Protein AF-A0A962FHF7-F1 (afdb_monomer)

Foldseek 3Di:
DPDVVVVLQDQAPVVNVVSLVVVLVVLLVVLVVCLVVQLPPDDDPPPPPVLVLVLVLQQQLLPDDPVCSVVSQVVSCVVPVQKHKDWDQDDQPQKDFDDCAFSQVSSCVSHDPPKTKIAGPDQRPPPRAGIWIAHPNGTIIGMHGNDPVVVVSRVCRRVVDDPNPVSSVVSVVVSVVSSVVVVVVSVVVSCVQPVVLVVLQVVLLVPPDPDDDDRDQDDLDHHPVSNVVSVVVSVVSVVSNVVLVVVLVVLVVVLVVVVVVLVVQLVVLVPDPDPVVSVVSNVVSVVVNVVSVVVNCVSCVVVDDDPPDDDDPVPD

Sequence (316 aa):
MTRVLRWLRPDTLGAQIALVLFAAIALFQAVVATTYLFSDPDWTVAVVEPSEIIATAATAIDAVAPERRPRAIAEMQRVAPWLKFTIADDAPADSRIALKTGTAELIRKRLWPDAIVRAPIVRMPKPDSDFAIGLRSGGYLVIALTEERRSLALEEERRGTTAKRIAMSRNLESSAALFLVAAMLLTVWLTFAVIAPLYRLMRQAEKLPFDRGRSEPIKESGPREIRQLSRALNRMQRRIDSMIESRSRALAAISHDLRTIITRMRLRSEFIADDALKGKMMKDVETMDSMLHKNLVYLRGEEAGVGMGLIDLDSV

Structure (mmCIF, N/CA/C/O backbone):
data_AF-A0A962FHF7-F1
#
_entry.id   AF-A0A962FHF7-F1
#
loop_
_atom_site.group_PDB
_atom_site.id
_atom_site.type_symbol
_atom_site.label_atom_id
_atom_site.label_alt_id
_atom_site.label_comp_id
_atom_site.label_asym_id
_atom_site.label_entity_id
_atom_site.label_seq_id
_atom_site.pdbx_PDB_ins_code
_atom_site.Cartn_x
_atom_site.Cartn_y
_atom_site.Cartn_z
_atom_site.occupancy
_atom_site.B_iso_or_equiv
_atom_site.auth_seq_id
_atom_site.auth_comp_id
_atom_site.auth_asym_id
_atom_site.auth_atom_id
_atom_site.pdbx_PDB_model_num
ATOM 1 N N . MET A 1 1 ? -17.525 16.059 -7.205 1.00 44.38 1 MET A N 1
ATOM 2 C CA . MET A 1 1 ? -16.444 15.064 -7.443 1.00 44.38 1 MET A CA 1
ATOM 3 C C . MET A 1 1 ? -16.653 13.741 -6.667 1.00 44.38 1 MET A C 1
ATOM 5 O O . MET A 1 1 ? -15.696 13.196 -6.139 1.00 44.38 1 MET A O 1
ATOM 9 N N . THR A 1 2 ? -17.873 13.181 -6.561 1.00 51.59 2 THR A N 1
ATOM 10 C CA . THR A 1 2 ? -18.182 12.213 -5.468 1.00 51.59 2 THR A CA 1
ATOM 11 C C . THR A 1 2 ? -18.887 10.898 -5.847 1.00 51.59 2 THR A C 1
ATOM 13 O O . THR A 1 2 ? -19.084 10.068 -4.961 1.00 51.59 2 THR A O 1
ATOM 16 N N . ARG A 1 3 ? -19.228 10.632 -7.120 1.00 48.38 3 ARG A N 1
ATOM 17 C CA . ARG A 1 3 ? -19.834 9.337 -7.529 1.00 48.38 3 ARG A CA 1
ATOM 18 C C . ARG A 1 3 ? -18.841 8.331 -8.118 1.00 48.38 3 ARG A C 1
ATOM 20 O O . ARG A 1 3 ? -18.869 7.172 -7.723 1.00 48.38 3 ARG A O 1
ATOM 27 N N . VAL A 1 4 ? -17.916 8.770 -8.971 1.00 47.22 4 VAL A N 1
ATOM 28 C CA . VAL A 1 4 ? -16.953 7.873 -9.647 1.00 47.22 4 VAL A CA 1
ATOM 29 C C . VAL A 1 4 ? -15.963 7.241 -8.654 1.00 47.22 4 VAL A C 1
ATOM 31 O O . VAL A 1 4 ? -15.672 6.052 -8.733 1.00 47.22 4 VAL A O 1
ATOM 34 N N . LEU A 1 5 ? -15.542 7.989 -7.626 1.00 50.62 5 LEU A N 1
ATOM 35 C CA . LEU A 1 5 ? -14.598 7.503 -6.609 1.00 50.62 5 LEU A CA 1
ATOM 36 C C . LEU A 1 5 ? -15.176 6.417 -5.677 1.00 50.62 5 LEU A C 1
ATOM 38 O O . LEU A 1 5 ? -14.414 5.684 -5.050 1.00 50.62 5 LEU A O 1
ATOM 42 N N . ARG A 1 6 ? -16.510 6.308 -5.568 1.00 52.00 6 ARG A N 1
ATOM 43 C CA . ARG A 1 6 ? -17.174 5.236 -4.802 1.00 52.00 6 ARG A CA 1
ATOM 44 C C . ARG A 1 6 ? -17.260 3.927 -5.584 1.00 52.00 6 ARG A C 1
ATOM 46 O O . ARG A 1 6 ? -17.318 2.881 -4.956 1.00 52.00 6 ARG A O 1
ATOM 53 N N . TRP A 1 7 ? -17.235 3.976 -6.916 1.00 51.12 7 TRP A N 1
ATOM 54 C CA . TRP A 1 7 ? -17.281 2.775 -7.755 1.00 51.12 7 TRP A CA 1
ATOM 55 C C . TRP A 1 7 ? -15.924 2.053 -7.807 1.00 51.12 7 TRP A C 1
ATOM 57 O O . TRP A 1 7 ? -15.873 0.833 -7.879 1.00 51.12 7 TRP A O 1
ATOM 67 N N . LEU A 1 8 ? -14.824 2.800 -7.656 1.00 56.78 8 LEU A N 1
ATOM 68 C CA . LEU A 1 8 ? -13.455 2.266 -7.587 1.00 56.78 8 LEU A CA 1
ATOM 69 C C . LEU A 1 8 ? -13.026 1.756 -6.203 1.00 56.78 8 LEU A C 1
ATOM 71 O O . LEU A 1 8 ? -11.951 1.175 -6.079 1.00 56.78 8 LEU A O 1
ATOM 75 N N . ARG A 1 9 ? -13.813 1.990 -5.146 1.00 66.19 9 ARG A N 1
ATOM 76 C CA . ARG A 1 9 ? -13.478 1.544 -3.788 1.00 66.19 9 ARG A CA 1
ATOM 77 C C . ARG A 1 9 ? -14.327 0.331 -3.417 1.00 66.19 9 ARG A C 1
ATOM 79 O O . ARG A 1 9 ? -15.444 0.530 -2.945 1.00 66.19 9 ARG A O 1
ATOM 86 N N . PRO A 1 10 ? -13.823 -0.904 -3.611 1.00 76.56 10 PRO A N 1
ATOM 87 C CA . PRO A 1 10 ? -14.527 -2.101 -3.177 1.00 76.56 10 PRO A CA 1
ATOM 88 C C . PRO A 1 10 ? -14.953 -2.000 -1.711 1.00 76.56 10 PRO A C 1
ATOM 90 O O . PRO A 1 10 ? -14.236 -1.447 -0.879 1.00 76.56 10 PRO A O 1
ATOM 93 N N . ASP A 1 11 ? -16.124 -2.542 -1.388 1.00 82.25 11 ASP A N 1
ATOM 94 C CA . ASP A 1 11 ? -16.718 -2.373 -0.057 1.00 82.25 11 ASP A CA 1
ATOM 95 C C . ASP A 1 11 ? -16.027 -3.259 1.000 1.00 82.25 11 ASP A C 1
ATOM 97 O O . ASP A 1 11 ? -16.135 -2.990 2.190 1.00 82.25 11 ASP A O 1
ATOM 101 N N . THR A 1 12 ? -15.290 -4.295 0.584 1.00 83.75 12 THR A N 1
ATOM 102 C CA . THR A 1 12 ? -14.516 -5.199 1.457 1.00 83.75 12 THR A CA 1
ATOM 103 C C . THR A 1 12 ? -13.050 -4.790 1.550 1.00 83.75 12 THR A C 1
ATOM 105 O O . THR A 1 12 ? -12.429 -4.466 0.537 1.00 83.75 12 THR A O 1
ATOM 108 N N . LEU A 1 13 ? -12.471 -4.912 2.738 1.00 81.62 13 LEU A N 1
ATOM 109 C CA . LEU A 1 13 ? -11.075 -4.608 3.045 1.00 81.62 13 LEU A CA 1
ATOM 110 C C . LEU A 1 13 ? -10.118 -5.484 2.219 1.00 81.62 13 LEU A C 1
ATOM 112 O O . LEU A 1 13 ? -9.161 -4.972 1.642 1.00 81.62 13 LEU A O 1
ATOM 116 N N . GLY A 1 14 ? -10.441 -6.773 2.051 1.00 76.69 14 GLY A N 1
ATOM 117 C CA . GLY A 1 14 ? -9.668 -7.690 1.205 1.00 76.69 14 GLY A CA 1
ATOM 118 C C . GLY A 1 14 ? -9.605 -7.244 -0.258 1.00 76.69 14 GLY A C 1
ATOM 119 O O . GLY A 1 14 ? -8.524 -7.173 -0.834 1.00 76.69 14 GLY A O 1
ATOM 120 N N . ALA A 1 15 ? -10.737 -6.852 -0.851 1.00 81.19 15 ALA A N 1
ATOM 121 C CA . ALA A 1 15 ? -10.742 -6.353 -2.227 1.00 81.19 15 ALA A CA 1
ATOM 122 C C . ALA A 1 15 ? -10.089 -4.966 -2.367 1.00 81.19 15 ALA A C 1
ATOM 124 O O . ALA A 1 15 ? -9.534 -4.674 -3.420 1.00 81.19 15 ALA A O 1
ATOM 125 N N . GLN A 1 16 ? -10.091 -4.122 -1.325 1.00 80.38 16 GLN A N 1
ATOM 126 C CA . GLN A 1 16 ? -9.316 -2.873 -1.339 1.00 80.38 16 GLN A CA 1
ATOM 127 C C . GLN A 1 16 ? -7.811 -3.150 -1.356 1.00 80.38 16 GLN A C 1
ATOM 129 O O . GLN A 1 16 ? -7.100 -2.540 -2.149 1.00 80.38 16 GLN A O 1
ATOM 134 N N . ILE A 1 17 ? -7.335 -4.096 -0.541 1.00 80.44 17 ILE A N 1
ATOM 135 C CA . ILE A 1 17 ? -5.930 -4.531 -0.547 1.00 80.44 17 ILE A CA 1
ATOM 136 C C . ILE A 1 17 ? -5.569 -5.162 -1.897 1.00 80.44 17 ILE A C 1
ATOM 138 O O . ILE A 1 17 ? -4.545 -4.813 -2.478 1.00 80.44 17 ILE A O 1
ATOM 142 N N . ALA A 1 18 ? -6.419 -6.045 -2.427 1.00 81.44 18 ALA A N 1
ATOM 143 C CA . ALA A 1 18 ? -6.192 -6.679 -3.724 1.00 81.44 18 ALA A CA 1
ATOM 144 C C . ALA A 1 18 ? -6.134 -5.651 -4.863 1.00 81.44 18 ALA A C 1
ATOM 146 O O . ALA A 1 18 ? -5.266 -5.746 -5.725 1.00 81.44 18 ALA A O 1
ATOM 147 N N . LEU A 1 19 ? -7.002 -4.633 -4.842 1.00 82.50 19 LEU A N 1
ATOM 148 C CA . LEU A 1 19 ? -6.993 -3.550 -5.824 1.00 82.50 19 LEU A CA 1
ATOM 149 C C . LEU A 1 19 ? -5.723 -2.694 -5.725 1.00 82.50 19 LEU A C 1
ATOM 151 O O . LEU A 1 19 ? -5.168 -2.328 -6.755 1.00 82.50 19 LEU A O 1
ATOM 155 N N . VAL A 1 20 ? -5.229 -2.417 -4.514 1.00 80.81 20 VAL A N 1
ATOM 156 C CA . VAL A 1 20 ? -3.939 -1.730 -4.299 1.00 80.81 20 VAL A CA 1
ATOM 157 C C . VAL A 1 20 ? -2.784 -2.549 -4.840 1.00 80.81 20 VAL A C 1
ATOM 159 O O . VAL A 1 20 ? -1.963 -2.010 -5.572 1.00 80.81 20 VAL A O 1
ATOM 162 N N . LEU A 1 21 ? -2.726 -3.839 -4.507 1.00 81.50 21 LEU A N 1
ATOM 163 C CA . LEU A 1 21 ? -1.684 -4.739 -4.994 1.00 81.50 21 LEU A CA 1
ATOM 164 C C . LEU A 1 21 ? -1.711 -4.829 -6.517 1.00 81.50 21 LEU A C 1
ATOM 166 O O . LEU A 1 21 ? -0.676 -4.678 -7.158 1.00 81.50 21 LEU A O 1
ATOM 170 N N . PHE A 1 22 ? -2.894 -5.007 -7.103 1.00 86.38 22 PHE A N 1
ATOM 171 C CA . PHE A 1 22 ? -3.049 -5.059 -8.549 1.00 86.38 22 PHE A CA 1
ATOM 172 C C . PHE A 1 22 ? -2.644 -3.740 -9.208 1.00 86.38 22 PHE A C 1
ATOM 174 O O . PHE A 1 22 ? -1.887 -3.755 -10.171 1.00 86.38 22 PHE A O 1
ATOM 181 N N . ALA A 1 23 ? -3.083 -2.598 -8.672 1.00 83.62 23 ALA A N 1
ATOM 182 C CA . ALA A 1 23 ? -2.691 -1.287 -9.177 1.00 83.62 23 ALA A CA 1
ATOM 183 C C . ALA A 1 23 ? -1.177 -1.066 -9.060 1.00 83.62 23 ALA A C 1
ATOM 185 O O . ALA A 1 23 ? -0.577 -0.565 -10.002 1.00 83.62 23 ALA A O 1
ATOM 186 N N . ALA A 1 24 ? -0.552 -1.484 -7.954 1.00 80.88 24 ALA A N 1
ATOM 187 C CA . ALA A 1 24 ? 0.894 -1.410 -7.752 1.00 80.88 24 ALA A CA 1
ATOM 188 C C . ALA A 1 24 ? 1.656 -2.256 -8.777 1.00 80.88 24 ALA A C 1
ATOM 190 O O . ALA A 1 24 ? 2.614 -1.777 -9.380 1.00 80.88 24 ALA A O 1
ATOM 191 N N . ILE A 1 25 ? 1.208 -3.493 -9.006 1.00 83.81 25 ILE A N 1
ATOM 192 C CA . ILE A 1 25 ? 1.811 -4.402 -9.983 1.00 83.81 25 ILE A CA 1
ATOM 193 C C . ILE A 1 25 ? 1.608 -3.864 -11.399 1.00 83.81 25 ILE A C 1
ATOM 195 O O . ILE A 1 25 ? 2.570 -3.785 -12.149 1.00 83.81 25 ILE A O 1
ATOM 199 N N . ALA A 1 26 ? 0.393 -3.459 -11.769 1.00 84.50 26 ALA A N 1
ATOM 200 C CA . ALA A 1 26 ? 0.090 -2.931 -13.098 1.00 84.50 26 ALA A CA 1
ATOM 201 C C . ALA A 1 26 ? 0.892 -1.661 -13.399 1.00 84.50 26 ALA A C 1
ATOM 203 O O . ALA A 1 26 ? 1.413 -1.501 -14.495 1.00 84.50 26 ALA A O 1
ATOM 204 N N . LEU A 1 27 ? 1.038 -0.783 -12.412 1.00 83.31 27 LEU A N 1
ATOM 205 C CA . LEU A 1 27 ? 1.857 0.418 -12.484 1.00 83.31 27 LEU A CA 1
ATOM 206 C C . LEU A 1 27 ? 3.348 0.092 -12.599 1.00 83.31 27 LEU A C 1
ATOM 208 O O . LEU A 1 27 ? 4.026 0.683 -13.430 1.00 83.31 27 LEU A O 1
ATOM 212 N N . PHE A 1 28 ? 3.856 -0.865 -11.818 1.0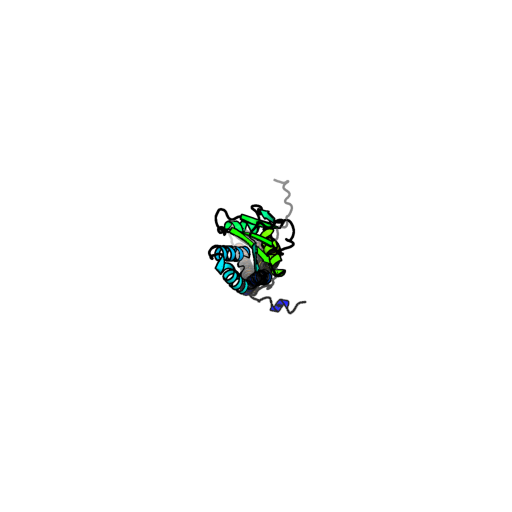0 81.00 28 PHE A N 1
ATOM 213 C CA . PHE A 1 28 ? 5.229 -1.350 -11.953 1.00 81.00 28 PHE A CA 1
ATOM 214 C C . PHE A 1 28 ? 5.471 -1.934 -13.347 1.00 81.00 28 PHE A C 1
ATOM 216 O O . PHE A 1 28 ? 6.429 -1.554 -14.008 1.00 81.00 28 PHE A O 1
ATOM 223 N N . GLN A 1 29 ? 4.568 -2.789 -13.831 1.00 82.00 29 GLN A N 1
ATOM 224 C CA . GLN A 1 29 ? 4.627 -3.358 -15.175 1.00 82.00 29 GLN A CA 1
ATOM 225 C C . GLN A 1 29 ? 4.520 -2.276 -16.249 1.00 82.00 29 GLN A C 1
ATOM 227 O O . GLN A 1 29 ? 5.240 -2.346 -17.232 1.00 82.00 29 GLN A O 1
ATOM 232 N N . ALA A 1 30 ? 3.696 -1.244 -16.061 1.00 82.75 30 ALA A N 1
ATOM 233 C CA . ALA A 1 30 ? 3.608 -0.115 -16.980 1.00 82.75 30 ALA A CA 1
ATOM 234 C C . ALA A 1 30 ? 4.904 0.701 -16.997 1.00 82.75 30 ALA A C 1
ATOM 236 O O . ALA A 1 30 ? 5.361 1.070 -18.072 1.00 82.75 30 ALA A O 1
ATOM 237 N N . VAL A 1 31 ? 5.529 0.945 -15.840 1.00 78.94 31 VAL A N 1
ATOM 238 C CA . VAL A 1 31 ? 6.838 1.610 -15.747 1.00 78.94 31 VAL A CA 1
ATOM 239 C C . VAL A 1 31 ? 7.912 0.769 -16.423 1.00 78.94 31 VAL A C 1
ATOM 241 O O . VAL A 1 31 ? 8.656 1.298 -17.240 1.00 78.94 31 VAL A O 1
ATOM 244 N N . VAL A 1 32 ? 7.974 -0.534 -16.143 1.00 76.06 32 VAL A N 1
ATOM 245 C CA . VAL A 1 32 ? 8.938 -1.456 -16.759 1.00 76.06 32 VAL A CA 1
ATOM 246 C C . VAL A 1 32 ? 8.710 -1.548 -18.264 1.00 76.06 32 VAL A C 1
ATOM 248 O O . VAL A 1 32 ? 9.656 -1.387 -19.022 1.00 76.06 32 VAL A O 1
ATOM 251 N N . ALA A 1 33 ? 7.469 -1.733 -18.711 1.00 76.56 33 ALA A N 1
ATOM 252 C CA . ALA A 1 33 ? 7.117 -1.801 -20.124 1.00 76.56 33 ALA A CA 1
ATOM 253 C C . ALA A 1 33 ? 7.383 -0.476 -20.836 1.00 76.56 33 ALA A C 1
ATOM 255 O O . ALA A 1 33 ? 7.885 -0.494 -21.945 1.00 76.56 33 ALA A O 1
ATOM 256 N N . THR A 1 34 ? 7.115 0.670 -20.206 1.00 71.81 34 THR A N 1
ATOM 257 C CA . THR A 1 34 ? 7.471 1.991 -20.749 1.00 71.81 34 THR A CA 1
ATOM 258 C C . THR A 1 34 ? 8.988 2.130 -20.818 1.00 71.81 34 THR A C 1
ATOM 260 O O . THR A 1 34 ? 9.526 2.501 -21.851 1.00 71.81 34 THR A O 1
ATOM 263 N N . THR A 1 35 ? 9.708 1.757 -19.761 1.00 71.25 35 THR A N 1
ATOM 264 C CA . THR A 1 35 ? 11.176 1.756 -19.775 1.00 71.25 35 THR A CA 1
ATOM 265 C C . THR A 1 35 ? 11.682 0.892 -20.918 1.00 71.25 35 THR A C 1
ATOM 267 O O . THR A 1 35 ? 12.553 1.329 -21.646 1.00 71.25 35 THR A O 1
ATOM 270 N N . TYR A 1 36 ? 11.115 -0.292 -21.125 1.00 69.56 36 TYR A N 1
ATOM 271 C CA . TYR A 1 36 ? 11.520 -1.210 -22.181 1.00 69.56 36 TYR A CA 1
ATOM 272 C C . TYR A 1 36 ? 11.162 -0.678 -23.578 1.00 69.56 36 TYR A C 1
ATOM 274 O O . TYR A 1 36 ? 12.039 -0.531 -24.416 1.00 69.56 36 TYR A O 1
ATOM 282 N N . LEU A 1 37 ? 9.908 -0.276 -23.802 1.00 65.69 37 LEU A N 1
ATOM 283 C CA . LEU A 1 37 ? 9.407 0.258 -25.076 1.00 65.69 37 LEU A CA 1
ATOM 284 C C . LEU A 1 37 ? 10.109 1.550 -25.511 1.00 65.69 37 LEU A C 1
ATOM 286 O O . LEU A 1 37 ? 10.265 1.778 -26.703 1.00 65.69 37 LEU A O 1
ATOM 290 N N . PHE A 1 38 ? 10.501 2.403 -24.562 1.00 65.19 38 PHE A N 1
ATOM 291 C CA . PHE A 1 38 ? 11.158 3.683 -24.843 1.00 65.19 38 PHE A CA 1
ATOM 292 C C . PHE A 1 38 ? 12.682 3.646 -24.630 1.00 65.19 38 PHE A C 1
ATOM 294 O O . PHE A 1 38 ? 13.360 4.619 -24.959 1.00 65.19 38 PHE A O 1
ATOM 301 N N . SER A 1 39 ? 13.235 2.551 -24.090 1.00 61.00 39 SER A N 1
ATOM 302 C CA . SER A 1 39 ? 14.690 2.319 -23.987 1.00 61.00 39 SER A CA 1
ATOM 303 C C . SER A 1 39 ? 15.194 1.221 -24.917 1.00 61.00 39 SER A C 1
ATOM 305 O O . SER A 1 39 ? 16.368 0.875 -24.818 1.00 61.00 39 SER A O 1
ATOM 307 N N . ASP A 1 40 ? 14.357 0.714 -25.822 1.00 52.91 40 ASP A N 1
ATOM 308 C CA . ASP A 1 40 ? 14.796 0.065 -27.056 1.00 52.91 40 ASP A CA 1
ATOM 309 C C . ASP A 1 40 ? 14.836 1.124 -28.169 1.00 52.91 40 ASP A C 1
ATOM 311 O O . ASP A 1 40 ? 13.788 1.471 -28.717 1.00 52.91 40 ASP A O 1
ATOM 315 N N . PRO A 1 41 ? 16.012 1.677 -28.530 1.00 49.50 41 PRO A N 1
ATOM 316 C CA . PRO A 1 41 ? 16.106 2.562 -29.678 1.00 49.50 41 PRO A CA 1
ATOM 317 C C . PRO A 1 41 ? 15.985 1.818 -31.004 1.00 49.50 41 PRO A C 1
ATOM 319 O O . PRO A 1 41 ? 15.701 2.472 -31.994 1.00 49.50 41 PRO A O 1
ATOM 322 N N . ASP A 1 42 ? 16.175 0.495 -31.067 1.00 46.06 42 ASP A N 1
ATOM 323 C CA . ASP A 1 42 ? 16.231 -0.195 -32.354 1.00 46.06 42 ASP A CA 1
ATOM 324 C C . ASP A 1 42 ? 15.799 -1.663 -32.258 1.00 46.06 42 ASP A C 1
ATOM 326 O O . ASP A 1 42 ? 16.496 -2.524 -31.718 1.00 46.06 42 ASP A O 1
ATOM 330 N N . TRP A 1 43 ? 14.687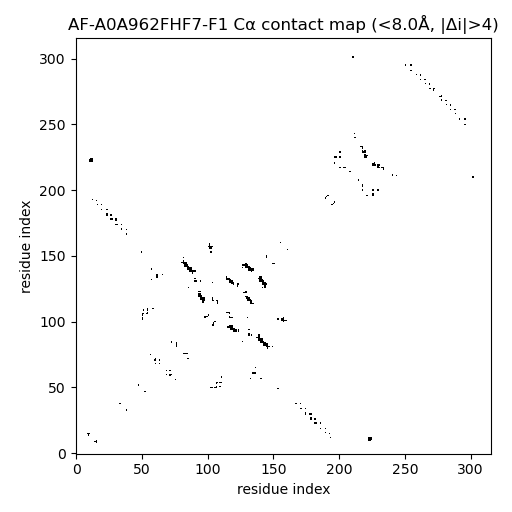 -1.978 -32.921 1.00 41.75 43 TRP A N 1
ATOM 331 C CA . TRP A 1 43 ? 14.558 -3.263 -33.594 1.00 41.75 43 TRP A CA 1
ATOM 332 C C . TRP A 1 43 ? 15.816 -3.503 -34.442 1.00 41.75 43 TRP A C 1
ATOM 334 O O . TRP A 1 43 ? 16.037 -2.827 -35.443 1.00 41.75 43 TRP A O 1
ATOM 344 N N . THR A 1 44 ? 16.623 -4.489 -34.053 1.00 43.75 44 THR A N 1
ATOM 345 C CA . THR A 1 44 ? 17.380 -5.345 -34.979 1.00 43.75 44 THR A CA 1
ATOM 346 C C . THR A 1 44 ? 18.121 -4.639 -36.123 1.00 43.75 44 THR A C 1
ATOM 348 O O . THR A 1 44 ? 18.034 -5.073 -37.272 1.00 43.75 44 THR A O 1
ATOM 351 N N . VAL A 1 45 ? 18.929 -3.615 -35.857 1.00 47.03 45 VAL A N 1
ATOM 352 C CA . VAL A 1 45 ? 20.156 -3.509 -36.651 1.00 47.03 45 VAL A CA 1
ATOM 353 C C . VAL A 1 45 ? 21.126 -4.408 -35.923 1.00 47.03 45 VAL A C 1
ATOM 355 O O . VAL A 1 45 ? 21.569 -4.076 -34.828 1.00 47.03 45 VAL A O 1
ATOM 358 N N . ALA A 1 46 ? 21.385 -5.590 -36.481 1.00 43.19 46 ALA A N 1
ATOM 359 C CA . ALA A 1 46 ? 22.530 -6.381 -36.076 1.00 43.19 46 ALA A CA 1
ATOM 360 C C . ALA A 1 46 ? 23.715 -5.414 -35.976 1.00 43.19 46 ALA A C 1
ATOM 362 O O . ALA A 1 46 ? 24.181 -4.893 -36.994 1.00 43.19 46 ALA A O 1
ATOM 363 N N . VAL A 1 47 ? 24.143 -5.108 -34.750 1.00 47.34 47 VAL A N 1
ATOM 364 C CA . VAL A 1 47 ? 25.421 -4.454 -34.502 1.00 47.34 47 VAL A CA 1
ATOM 365 C C . VAL A 1 47 ? 26.446 -5.524 -34.832 1.00 47.34 47 VAL A C 1
ATOM 367 O O . VAL A 1 47 ? 27.024 -6.148 -33.954 1.00 47.34 47 VAL A O 1
ATOM 370 N N . VAL A 1 48 ? 26.607 -5.812 -36.121 1.00 54.16 48 VAL A N 1
ATOM 371 C CA . VAL A 1 48 ? 27.897 -6.269 -36.582 1.00 54.16 48 VAL A CA 1
ATOM 372 C C . VAL A 1 48 ? 28.750 -5.033 -36.394 1.00 54.16 48 VAL A C 1
ATOM 374 O O . VAL A 1 48 ? 28.515 -4.014 -37.055 1.00 54.16 48 VAL A O 1
ATOM 377 N N . GLU A 1 49 ? 29.616 -5.067 -35.384 1.00 64.06 49 GLU A N 1
ATOM 378 C CA . GLU A 1 49 ? 30.516 -3.956 -35.123 1.00 64.06 49 GLU A CA 1
ATOM 379 C C . GLU A 1 49 ? 31.218 -3.654 -36.452 1.00 64.06 49 GLU A C 1
ATOM 381 O O . GLU A 1 49 ? 31.776 -4.570 -37.064 1.00 64.06 49 GLU A O 1
ATOM 386 N N . PRO A 1 50 ? 31.149 -2.422 -36.984 1.00 70.50 50 PRO A N 1
ATOM 387 C CA . PRO A 1 50 ? 31.754 -2.129 -38.277 1.00 70.50 50 PRO A CA 1
ATOM 388 C C . PRO A 1 50 ? 33.235 -2.520 -38.311 1.00 70.50 50 PRO A C 1
ATOM 390 O O . PRO A 1 50 ? 33.725 -2.983 -39.338 1.00 70.50 50 PRO A O 1
ATOM 393 N N . SER A 1 51 ? 33.920 -2.441 -37.165 1.00 73.31 51 SER A N 1
ATOM 394 C CA . SER A 1 51 ? 35.274 -2.955 -36.968 1.00 73.31 51 SER A CA 1
ATOM 395 C C . SER A 1 51 ? 35.423 -4.471 -37.179 1.00 73.31 51 SER A C 1
ATOM 397 O O . SER A 1 51 ? 36.459 -4.904 -37.677 1.00 73.31 51 SER A O 1
ATOM 399 N N . GLU A 1 52 ? 34.414 -5.283 -36.858 1.00 79.69 52 GLU A N 1
ATOM 400 C CA . GLU A 1 52 ? 34.375 -6.728 -37.120 1.00 79.69 52 GLU A CA 1
ATOM 401 C C . GLU A 1 52 ? 34.223 -7.030 -38.616 1.00 79.69 52 GLU A C 1
ATOM 403 O O . GLU A 1 52 ? 34.982 -7.841 -39.150 1.00 79.69 52 GLU A O 1
ATOM 408 N N . ILE A 1 53 ? 33.324 -6.332 -39.324 1.00 79.38 53 ILE A N 1
ATOM 409 C CA . ILE A 1 53 ? 33.187 -6.479 -40.788 1.00 79.38 53 ILE A CA 1
ATOM 410 C C . ILE A 1 53 ? 34.470 -6.031 -41.481 1.00 79.38 53 ILE A C 1
ATOM 412 O O . ILE A 1 53 ? 34.975 -6.733 -42.353 1.00 79.38 53 ILE A O 1
ATOM 416 N N . ILE A 1 54 ? 35.023 -4.889 -41.070 1.00 83.06 54 ILE A N 1
ATOM 417 C CA . ILE A 1 54 ? 36.264 -4.344 -41.620 1.00 83.06 54 ILE A CA 1
ATOM 418 C C . ILE A 1 54 ? 37.432 -5.313 -41.392 1.00 83.06 54 ILE A C 1
ATOM 420 O O . ILE A 1 54 ? 38.173 -5.599 -42.334 1.00 83.06 54 ILE A O 1
ATOM 424 N N . ALA A 1 55 ? 37.586 -5.859 -40.182 1.00 85.25 55 ALA A N 1
ATOM 425 C CA . ALA A 1 55 ? 38.647 -6.819 -39.879 1.00 85.25 55 ALA A CA 1
ATOM 426 C C . ALA A 1 55 ? 38.474 -8.139 -40.648 1.00 85.25 55 ALA A C 1
ATOM 428 O O . ALA A 1 55 ? 39.448 -8.678 -41.181 1.00 85.25 55 ALA A O 1
ATOM 429 N N . THR A 1 56 ? 37.238 -8.630 -40.766 1.00 86.75 56 THR A N 1
ATOM 430 C CA . THR A 1 56 ? 36.911 -9.846 -41.526 1.00 86.75 56 THR A CA 1
ATOM 431 C C . THR A 1 56 ? 37.198 -9.655 -43.012 1.00 86.75 56 THR A C 1
ATOM 433 O O . THR A 1 56 ? 37.868 -10.485 -43.625 1.00 86.75 56 THR A O 1
ATOM 436 N N . ALA A 1 57 ? 36.767 -8.529 -43.585 1.00 85.62 57 ALA A N 1
ATOM 437 C CA . ALA A 1 57 ? 37.024 -8.172 -44.973 1.00 85.62 57 ALA A CA 1
ATOM 438 C C . ALA A 1 57 ? 38.524 -8.043 -45.257 1.00 85.62 57 ALA A C 1
ATOM 440 O O . ALA A 1 57 ? 39.022 -8.607 -46.231 1.00 85.62 57 ALA A O 1
ATOM 441 N N . ALA A 1 58 ? 39.259 -7.352 -44.382 1.00 86.69 58 ALA A N 1
ATOM 442 C CA . ALA A 1 58 ? 40.700 -7.182 -44.517 1.00 86.69 58 ALA A CA 1
ATOM 443 C C . ALA A 1 58 ? 41.449 -8.518 -44.442 1.00 86.69 58 ALA A C 1
ATOM 445 O O . ALA A 1 58 ? 42.327 -8.773 -45.263 1.00 86.69 58 ALA A O 1
ATOM 446 N N . THR A 1 59 ? 41.058 -9.401 -43.521 1.00 87.44 59 THR A N 1
ATOM 447 C CA . THR A 1 59 ? 41.646 -10.742 -43.384 1.00 87.44 59 THR A CA 1
ATOM 448 C C . THR A 1 59 ? 41.344 -11.616 -44.602 1.00 87.44 59 THR A C 1
ATOM 450 O O . THR A 1 59 ? 42.235 -12.294 -45.113 1.00 87.44 59 THR A O 1
ATOM 453 N N . ALA A 1 60 ? 40.108 -11.575 -45.108 1.00 87.12 60 ALA A N 1
ATOM 454 C CA . ALA A 1 60 ? 39.710 -12.315 -46.301 1.00 87.12 60 ALA A CA 1
ATOM 455 C C . ALA A 1 60 ? 40.463 -11.839 -47.553 1.00 87.12 60 ALA A C 1
ATOM 457 O O . ALA A 1 60 ? 40.913 -12.663 -48.343 1.00 87.12 60 ALA A O 1
ATOM 458 N N . ILE A 1 61 ? 40.642 -10.524 -47.726 1.00 86.06 61 ILE A N 1
ATOM 459 C CA . ILE A 1 61 ? 41.382 -9.949 -48.860 1.00 86.06 61 ILE A CA 1
ATOM 460 C C . ILE A 1 61 ? 42.884 -10.256 -48.756 1.00 86.06 61 ILE A C 1
ATOM 462 O O . ILE A 1 61 ? 43.505 -10.575 -49.769 1.00 86.06 61 ILE A O 1
ATOM 466 N N . ASP A 1 62 ? 43.462 -10.206 -47.551 1.00 86.81 62 ASP A N 1
ATOM 467 C CA . ASP A 1 62 ? 44.874 -10.536 -47.315 1.00 86.81 62 ASP A CA 1
ATOM 468 C C . ASP A 1 62 ? 45.197 -12.011 -47.614 1.00 86.81 62 ASP A C 1
ATOM 470 O O . ASP A 1 62 ? 46.273 -12.316 -48.125 1.00 86.81 62 ASP A O 1
ATOM 474 N N . ALA A 1 63 ? 44.251 -12.923 -47.364 1.00 86.31 63 ALA A N 1
ATOM 475 C CA . ALA A 1 63 ? 44.406 -14.351 -47.650 1.00 86.31 63 ALA A CA 1
ATOM 476 C C . ALA A 1 63 ? 44.376 -14.696 -49.155 1.00 86.31 63 ALA A C 1
ATOM 478 O O . ALA A 1 63 ? 44.719 -15.817 -49.539 1.00 86.31 63 ALA A O 1
ATOM 479 N N . VAL A 1 64 ? 43.966 -13.762 -50.021 1.00 87.62 64 VAL A N 1
ATOM 480 C CA . VAL A 1 64 ? 43.838 -13.979 -51.469 1.00 87.62 64 VAL A CA 1
ATOM 481 C C . VAL A 1 64 ? 45.093 -13.503 -52.214 1.00 87.62 64 VAL A C 1
ATOM 483 O O . VAL A 1 64 ? 45.615 -12.406 -51.990 1.00 87.62 64 VAL A O 1
ATOM 486 N N . ALA A 1 65 ? 45.564 -14.325 -53.161 1.00 85.75 65 ALA A N 1
ATOM 487 C CA . ALA A 1 65 ? 46.696 -14.000 -54.033 1.00 85.75 65 ALA A CA 1
ATOM 488 C C . ALA A 1 65 ? 46.479 -12.664 -54.782 1.00 85.75 65 ALA A C 1
ATOM 490 O O . ALA A 1 65 ? 45.344 -12.403 -55.198 1.00 85.75 65 ALA A O 1
ATOM 491 N N . PRO A 1 66 ? 47.531 -11.843 -55.008 1.00 81.81 66 PRO A N 1
ATOM 492 C CA . PRO A 1 66 ? 47.416 -10.498 -55.592 1.00 81.81 66 PRO A CA 1
ATOM 493 C C . PRO A 1 66 ? 46.543 -10.428 -56.852 1.00 81.81 66 PRO A C 1
ATOM 495 O O . PRO A 1 66 ? 45.663 -9.577 -56.957 1.00 81.81 66 PRO A O 1
ATOM 498 N N . GLU A 1 67 ? 46.702 -11.399 -57.752 1.00 83.31 67 GLU A N 1
ATOM 499 C CA . GLU A 1 67 ? 45.988 -11.509 -59.031 1.00 83.31 67 GLU A CA 1
ATOM 500 C C . GLU A 1 67 ? 44.464 -11.673 -58.885 1.00 83.31 67 GLU A C 1
ATOM 502 O O . GLU A 1 67 ? 43.697 -11.320 -59.780 1.00 83.31 67 GLU A O 1
ATOM 507 N N . ARG A 1 68 ? 43.997 -12.217 -57.752 1.00 86.50 68 ARG A N 1
ATOM 508 C CA . ARG A 1 68 ? 42.576 -12.502 -57.487 1.00 86.50 68 ARG A CA 1
ATOM 509 C C . ARG A 1 68 ? 41.926 -11.496 -56.537 1.00 86.50 68 ARG A C 1
ATOM 511 O O . ARG A 1 68 ? 40.705 -11.531 -56.371 1.00 86.50 68 ARG A O 1
ATOM 518 N N . ARG A 1 69 ? 42.694 -10.570 -55.951 1.00 84.75 69 ARG A N 1
ATOM 519 C CA . ARG A 1 69 ? 42.169 -9.542 -55.035 1.00 84.75 69 ARG A CA 1
ATOM 520 C C . ARG A 1 69 ? 41.097 -8.644 -55.645 1.00 84.75 69 ARG A C 1
ATOM 522 O O . ARG A 1 69 ? 40.129 -8.387 -54.936 1.00 84.75 69 ARG A O 1
ATOM 529 N N . PRO A 1 70 ? 41.171 -8.219 -56.925 1.00 86.06 70 PRO A N 1
ATOM 530 C CA . PRO A 1 70 ? 40.103 -7.413 -57.515 1.00 86.06 70 PRO A CA 1
ATOM 531 C C . PRO A 1 70 ? 38.744 -8.126 -57.494 1.00 86.06 70 PRO A C 1
ATOM 533 O O . PRO A 1 70 ? 37.718 -7.491 -57.264 1.00 86.06 70 PRO A O 1
ATOM 536 N N . ARG A 1 71 ? 38.731 -9.459 -57.659 1.00 85.94 71 ARG A N 1
ATOM 537 C CA . ARG A 1 71 ? 37.505 -10.266 -57.544 1.00 85.94 71 ARG A CA 1
ATOM 538 C C . ARG A 1 71 ? 37.028 -10.366 -56.096 1.00 85.94 71 ARG A C 1
ATOM 540 O O . ARG A 1 71 ? 35.845 -10.187 -55.848 1.00 85.94 71 ARG A O 1
ATOM 547 N N . ALA A 1 72 ? 37.936 -10.601 -55.148 1.00 84.62 72 ALA A N 1
ATOM 548 C CA . ALA A 1 72 ? 37.595 -10.651 -53.723 1.00 84.62 72 ALA A CA 1
ATOM 549 C C . ALA A 1 72 ? 37.032 -9.312 -53.212 1.00 84.62 72 ALA A C 1
ATOM 551 O O . ALA A 1 72 ? 36.054 -9.301 -52.471 1.00 84.62 72 ALA A O 1
ATOM 552 N N . ILE A 1 73 ? 37.600 -8.188 -53.659 1.00 87.12 73 ILE A N 1
ATOM 553 C CA . ILE A 1 73 ? 37.097 -6.841 -53.369 1.00 87.12 73 ILE A CA 1
ATOM 554 C C . ILE A 1 73 ? 35.704 -6.639 -53.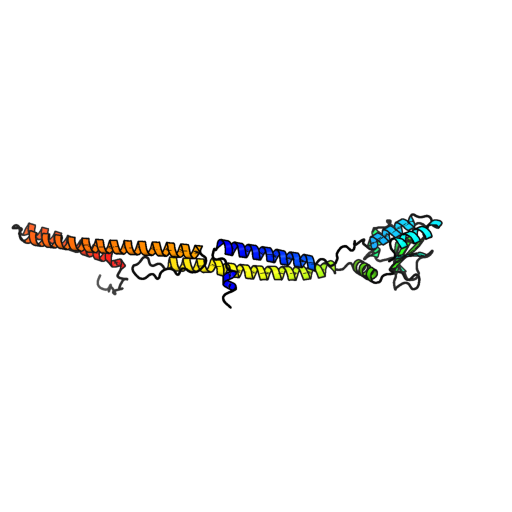962 1.00 87.12 73 ILE A C 1
ATOM 556 O O . ILE A 1 73 ? 34.823 -6.151 -53.260 1.00 87.12 73 ILE A O 1
ATOM 560 N N . ALA A 1 74 ? 35.482 -7.046 -55.215 1.00 86.06 74 ALA A N 1
ATOM 561 C CA .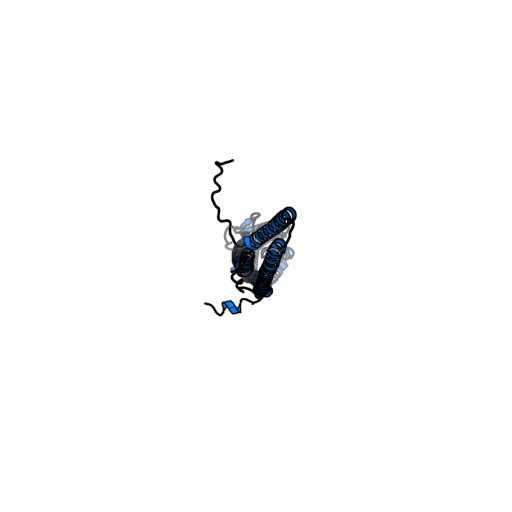 ALA A 1 74 ? 34.173 -6.928 -55.851 1.00 86.06 74 ALA A CA 1
ATOM 562 C C . ALA A 1 74 ? 33.090 -7.739 -55.114 1.00 86.06 74 ALA A C 1
ATOM 564 O O . ALA A 1 74 ? 31.984 -7.238 -54.917 1.00 86.06 74 ALA A O 1
ATOM 565 N N . GLU A 1 75 ? 33.403 -8.956 -54.655 1.00 85.62 75 GLU A N 1
ATOM 566 C CA . GLU A 1 75 ? 32.472 -9.752 -53.842 1.00 85.62 75 GLU A CA 1
ATOM 567 C C . GLU A 1 75 ? 32.256 -9.137 -52.454 1.00 85.62 75 GLU A C 1
ATOM 569 O O . GLU A 1 75 ? 31.123 -9.040 -51.985 1.00 85.62 75 GLU A O 1
ATOM 574 N N . MET A 1 76 ? 33.313 -8.637 -51.811 1.00 82.81 76 MET A N 1
ATOM 575 C CA . MET A 1 76 ? 33.191 -7.985 -50.506 1.00 82.81 76 MET A CA 1
ATOM 576 C C . MET A 1 76 ? 32.359 -6.701 -50.583 1.00 82.81 76 MET A C 1
ATOM 578 O O . MET A 1 76 ? 31.559 -6.423 -49.694 1.00 82.81 76 MET A O 1
ATOM 582 N N . GLN A 1 77 ? 32.482 -5.950 -51.676 1.00 84.19 77 GLN A N 1
ATOM 583 C CA . GLN A 1 77 ? 31.687 -4.754 -51.928 1.00 84.19 77 GLN A CA 1
ATOM 584 C C . GLN A 1 77 ? 30.214 -5.076 -52.229 1.00 84.19 77 GLN A C 1
ATOM 586 O O . GLN A 1 77 ? 29.347 -4.246 -51.972 1.00 84.19 77 GLN A O 1
ATOM 591 N N . ARG A 1 78 ? 29.893 -6.287 -52.711 1.00 83.25 78 ARG A N 1
ATOM 592 C CA . ARG A 1 78 ? 28.499 -6.760 -52.796 1.00 83.25 78 ARG A CA 1
ATOM 593 C C . ARG A 1 78 ? 27.914 -7.081 -51.423 1.00 83.25 78 ARG A C 1
ATOM 595 O O . ARG A 1 78 ? 26.743 -6.800 -51.191 1.00 83.25 78 ARG A O 1
ATOM 602 N N . VAL A 1 79 ? 28.716 -7.660 -50.527 1.00 80.94 79 VAL A N 1
ATOM 603 C CA . VAL A 1 79 ? 28.295 -8.018 -49.160 1.00 80.94 79 VAL A CA 1
ATOM 604 C C . VAL A 1 79 ? 28.187 -6.779 -48.262 1.00 80.94 79 VAL A C 1
ATOM 606 O O . VAL A 1 79 ? 27.273 -6.676 -47.448 1.00 80.94 79 VAL A O 1
ATOM 609 N N . ALA A 1 80 ? 29.091 -5.816 -48.431 1.00 80.12 80 ALA A N 1
ATOM 610 C CA . ALA A 1 80 ? 29.133 -4.567 -47.681 1.00 80.12 80 ALA A CA 1
ATOM 611 C C . ALA A 1 80 ? 29.183 -3.360 -48.642 1.00 80.12 80 ALA A C 1
ATOM 613 O O . ALA A 1 80 ? 30.237 -2.745 -48.795 1.00 80.12 80 ALA A O 1
ATOM 614 N N . PRO A 1 81 ? 28.055 -2.978 -49.274 1.00 80.50 81 PRO A N 1
ATOM 615 C CA . PRO A 1 81 ? 28.012 -1.882 -50.257 1.00 80.50 81 PRO A CA 1
ATOM 616 C C . PRO A 1 81 ? 28.293 -0.497 -49.653 1.00 80.50 81 PRO A C 1
ATOM 618 O O . PRO A 1 81 ? 28.616 0.449 -50.370 1.00 80.50 81 PRO A O 1
ATOM 621 N N . TRP A 1 82 ? 28.194 -0.392 -48.329 1.00 76.62 82 TRP A N 1
ATOM 622 C CA . TRP A 1 82 ? 28.530 0.789 -47.535 1.00 76.62 82 TRP A CA 1
ATOM 623 C C . TRP A 1 82 ? 30.046 0.936 -47.286 1.00 76.62 82 TRP A C 1
ATOM 625 O O . TRP A 1 82 ? 30.481 1.945 -46.726 1.00 76.62 82 TRP A O 1
ATOM 635 N N . LEU A 1 83 ? 30.850 -0.058 -47.693 1.00 81.62 83 LEU A N 1
ATOM 636 C CA . LEU A 1 83 ? 32.310 -0.024 -47.678 1.00 81.62 83 LEU A CA 1
ATOM 637 C C . LEU A 1 83 ? 32.857 0.010 -49.101 1.00 81.62 83 LEU A C 1
ATOM 639 O O . LEU A 1 83 ? 32.494 -0.789 -49.966 1.00 81.62 83 LEU A O 1
ATOM 643 N N . LYS A 1 84 ? 33.820 0.896 -49.324 1.00 84.62 84 LYS A N 1
ATOM 644 C CA . LYS A 1 84 ? 34.636 0.916 -50.530 1.00 84.62 84 LYS A CA 1
ATOM 645 C C . LYS A 1 84 ? 36.060 0.518 -50.171 1.00 84.62 84 LYS A C 1
ATOM 647 O O . LYS A 1 84 ? 36.728 1.196 -49.395 1.00 84.62 84 LYS A O 1
ATOM 652 N N . PHE A 1 85 ? 36.514 -0.577 -50.767 1.00 85.00 85 PHE A N 1
ATOM 653 C CA . PHE A 1 85 ? 37.860 -1.111 -50.596 1.00 85.00 85 PHE A CA 1
ATOM 654 C C . PHE A 1 85 ? 38.715 -0.747 -51.811 1.00 85.00 85 PHE A C 1
ATOM 656 O O . PHE A 1 85 ? 38.302 -0.955 -52.949 1.00 85.00 85 PHE A O 1
ATOM 663 N N . THR A 1 86 ? 39.903 -0.196 -51.582 1.00 83.62 86 THR A N 1
ATOM 664 C CA . THR A 1 86 ? 40.882 0.137 -52.629 1.00 83.62 86 THR A CA 1
ATOM 665 C C . THR A 1 86 ? 42.256 -0.372 -52.204 1.00 83.62 86 THR A C 1
ATOM 667 O O . THR A 1 86 ? 42.596 -0.282 -51.030 1.00 83.62 86 THR A O 1
ATOM 670 N N . ILE A 1 87 ? 43.049 -0.913 -53.129 1.00 83.94 87 ILE A N 1
ATOM 671 C CA . ILE A 1 87 ? 44.438 -1.306 -52.849 1.00 83.94 87 ILE A CA 1
ATOM 672 C C . ILE A 1 87 ? 45.353 -0.160 -53.271 1.00 83.94 87 ILE A C 1
ATOM 674 O O . ILE A 1 87 ? 45.202 0.374 -54.368 1.00 83.94 87 ILE A O 1
ATOM 678 N N . ALA A 1 88 ? 46.279 0.207 -52.395 1.00 82.88 88 ALA A N 1
ATOM 679 C CA . ALA A 1 88 ? 47.380 1.115 -52.680 1.00 82.88 88 ALA A CA 1
ATOM 680 C C . ALA A 1 88 ? 48.704 0.366 -52.497 1.00 82.88 88 ALA A C 1
ATOM 682 O O . ALA A 1 88 ? 48.834 -0.414 -51.556 1.00 82.88 88 ALA A O 1
ATOM 683 N N . ASP A 1 89 ? 49.679 0.593 -53.372 1.00 81.00 89 ASP A N 1
ATOM 684 C CA . ASP A 1 89 ? 50.984 -0.074 -53.273 1.00 81.00 89 ASP A CA 1
ATOM 685 C C . ASP A 1 89 ? 51.832 0.499 -52.124 1.00 81.00 89 ASP A C 1
ATOM 687 O O . ASP A 1 89 ? 52.540 -0.240 -51.441 1.00 81.00 89 ASP A O 1
ATOM 691 N N . ASP A 1 90 ? 51.658 1.791 -51.831 1.00 79.50 90 ASP A N 1
ATOM 692 C CA . ASP A 1 90 ? 52.361 2.518 -50.773 1.00 79.50 90 ASP A CA 1
ATOM 693 C C . ASP A 1 90 ? 51.428 3.004 -49.657 1.00 79.50 90 ASP A C 1
ATOM 695 O O . ASP A 1 90 ? 50.203 3.097 -49.804 1.00 79.50 90 ASP A O 1
ATOM 699 N N . ALA A 1 91 ? 52.026 3.345 -48.513 1.00 76.31 91 ALA A N 1
ATOM 700 C CA . ALA A 1 91 ? 51.302 3.937 -47.396 1.00 76.31 91 ALA A CA 1
ATOM 701 C C . ALA A 1 91 ? 50.702 5.294 -47.815 1.00 76.31 91 ALA A C 1
ATOM 703 O O . ALA A 1 91 ? 51.435 6.142 -48.328 1.00 76.31 91 ALA A O 1
ATOM 704 N N . PRO A 1 92 ? 49.410 5.566 -47.548 1.00 77.12 92 PRO A N 1
ATOM 705 C CA . PRO A 1 92 ? 48.812 6.852 -47.901 1.00 77.12 92 PRO A CA 1
ATOM 706 C C . PRO A 1 92 ? 49.534 8.018 -47.207 1.00 77.12 92 PRO A C 1
ATOM 708 O O . PRO A 1 92 ? 49.692 7.996 -45.981 1.00 77.12 92 PRO A O 1
ATOM 711 N N . ALA A 1 93 ? 49.941 9.039 -47.969 1.00 71.31 93 ALA A N 1
ATOM 712 C CA . ALA A 1 93 ? 50.755 10.160 -47.479 1.00 71.31 93 ALA A CA 1
ATOM 713 C C . ALA A 1 93 ? 50.092 10.941 -46.323 1.00 71.31 93 ALA A C 1
ATOM 715 O O . ALA A 1 93 ? 50.767 11.320 -45.367 1.00 71.31 93 ALA A O 1
ATOM 716 N N . ASP A 1 94 ? 48.760 11.077 -46.344 1.00 74.44 94 ASP A N 1
ATOM 717 C CA . ASP A 1 94 ? 47.974 11.844 -45.359 1.00 74.44 94 ASP A CA 1
ATOM 718 C C . ASP A 1 94 ? 47.445 10.996 -44.183 1.00 74.44 94 ASP A C 1
ATOM 720 O O . ASP A 1 94 ? 46.451 11.325 -43.523 1.00 74.44 94 ASP A O 1
ATOM 724 N N . SER A 1 95 ? 48.115 9.878 -43.897 1.00 75.88 95 SER A N 1
ATOM 725 C CA . SER A 1 95 ? 47.733 8.936 -42.840 1.00 75.88 95 SER A CA 1
ATOM 726 C C . SER A 1 95 ? 48.819 8.790 -41.775 1.00 75.88 95 SER A C 1
ATOM 728 O O . SER A 1 95 ? 50.013 8.831 -42.071 1.00 75.88 95 SER A O 1
ATOM 730 N N . ARG A 1 96 ? 48.425 8.556 -40.518 1.00 79.12 96 ARG A N 1
ATOM 731 C CA . ARG A 1 96 ? 49.337 8.187 -39.417 1.00 79.12 96 ARG A CA 1
ATOM 732 C C . ARG A 1 96 ? 48.972 6.817 -38.872 1.00 79.12 96 ARG A C 1
ATOM 734 O O . ARG A 1 96 ? 47.822 6.398 -38.969 1.00 79.12 96 ARG A O 1
ATOM 741 N N . ILE A 1 97 ? 49.945 6.125 -38.280 1.00 77.75 97 ILE A N 1
ATOM 742 C CA . ILE A 1 97 ? 49.671 4.906 -37.508 1.00 77.75 97 ILE A CA 1
ATOM 743 C C . ILE A 1 97 ? 48.661 5.273 -36.422 1.00 77.75 97 ILE A C 1
ATOM 745 O O . ILE A 1 97 ? 48.852 6.258 -35.704 1.00 77.75 97 ILE A O 1
ATOM 749 N N . ALA A 1 98 ? 47.562 4.527 -36.361 1.00 72.31 98 ALA A N 1
ATOM 750 C CA . ALA A 1 98 ? 46.493 4.821 -35.432 1.00 72.31 98 ALA A CA 1
ATOM 751 C C . ALA A 1 98 ? 46.988 4.708 -33.982 1.00 72.31 98 ALA A C 1
ATOM 753 O O . ALA A 1 98 ? 47.795 3.842 -33.640 1.00 72.31 98 ALA A O 1
ATOM 754 N N . LEU A 1 99 ? 46.495 5.602 -33.125 1.00 66.75 99 LEU A N 1
ATOM 755 C CA . LEU A 1 99 ? 46.719 5.525 -31.683 1.00 66.75 99 LEU A CA 1
ATOM 756 C C . LEU A 1 99 ? 46.090 4.231 -31.135 1.00 66.75 99 LEU A C 1
ATOM 758 O O . LEU A 1 99 ? 45.118 3.730 -31.699 1.00 66.75 99 LEU A O 1
ATOM 762 N N . LYS A 1 100 ? 46.606 3.708 -30.013 1.00 66.56 100 LYS A N 1
ATOM 763 C CA . LYS A 1 100 ? 46.095 2.492 -29.337 1.00 66.56 100 LYS A CA 1
ATOM 764 C C . LYS A 1 100 ? 44.738 2.709 -28.634 1.00 66.56 100 LYS A C 1
ATOM 766 O O . LYS A 1 100 ? 44.514 2.212 -27.532 1.00 66.56 100 LYS A O 1
ATOM 771 N N . THR A 1 101 ? 43.849 3.502 -29.225 1.00 60.72 101 THR A N 1
ATOM 772 C CA . THR A 1 101 ? 42.534 3.880 -28.696 1.00 60.72 101 THR A CA 1
ATOM 773 C C . THR A 1 101 ? 41.509 3.994 -29.838 1.00 60.72 101 THR A C 1
ATOM 775 O O . THR A 1 101 ? 41.860 4.317 -30.972 1.00 60.72 101 THR A O 1
ATOM 778 N N . GLY A 1 102 ? 40.228 3.727 -29.551 1.00 66.81 102 GLY A N 1
ATOM 779 C CA . GLY A 1 102 ? 39.119 3.836 -30.518 1.00 66.81 102 GLY A CA 1
ATOM 780 C C . GLY A 1 102 ? 39.014 2.684 -31.535 1.00 66.81 102 GLY A C 1
ATOM 781 O O . GLY A 1 102 ? 39.665 1.650 -31.398 1.00 66.81 102 GLY A O 1
ATOM 782 N N . THR A 1 103 ? 38.192 2.861 -32.578 1.00 71.00 103 THR A N 1
ATOM 783 C CA . THR A 1 103 ? 37.858 1.840 -33.596 1.00 71.00 103 THR A CA 1
ATOM 784 C C . THR A 1 103 ? 39.078 1.233 -34.282 1.00 71.00 103 THR A C 1
ATOM 786 O O . THR A 1 103 ? 39.123 0.031 -34.519 1.00 71.00 103 THR A O 1
ATOM 789 N N . ALA A 1 104 ? 40.103 2.034 -34.577 1.00 74.81 104 ALA A N 1
ATOM 790 C CA . ALA A 1 104 ? 41.312 1.537 -35.227 1.00 74.81 104 ALA A CA 1
ATOM 791 C C . ALA A 1 104 ? 42.061 0.509 -34.361 1.00 74.81 104 ALA A C 1
ATOM 793 O O . ALA A 1 104 ? 42.615 -0.449 -34.893 1.00 74.81 104 ALA A O 1
ATOM 794 N N . GLU A 1 105 ? 42.026 0.662 -33.034 1.00 76.50 105 GLU A N 1
ATOM 795 C CA . GLU A 1 105 ? 42.582 -0.316 -32.097 1.00 76.50 105 GLU A CA 1
ATOM 796 C C . GLU A 1 105 ? 41.710 -1.577 -32.008 1.00 76.50 105 GLU A C 1
ATOM 798 O O . GLU A 1 105 ? 42.249 -2.677 -31.917 1.00 76.50 105 GLU A O 1
ATOM 803 N N . LEU A 1 106 ? 40.379 -1.446 -32.077 1.00 76.62 106 LEU A N 1
ATOM 804 C CA . LEU A 1 106 ? 39.466 -2.597 -32.136 1.00 76.62 106 LEU A CA 1
ATOM 805 C C . LEU A 1 106 ? 39.678 -3.418 -33.415 1.00 76.62 106 LEU A C 1
ATOM 807 O O . LEU A 1 106 ? 39.783 -4.641 -33.344 1.00 76.62 106 LEU A O 1
ATOM 811 N N . ILE A 1 107 ? 39.832 -2.747 -34.562 1.00 81.19 107 ILE A N 1
ATOM 812 C CA . ILE A 1 107 ? 40.207 -3.376 -35.835 1.00 81.19 107 ILE A CA 1
ATOM 813 C C . ILE A 1 107 ? 41.577 -4.048 -35.690 1.00 81.19 107 ILE A C 1
ATOM 815 O O . ILE A 1 107 ? 41.701 -5.237 -35.964 1.00 81.19 107 ILE A O 1
ATOM 819 N N . ARG A 1 108 ? 42.596 -3.334 -35.190 1.00 84.12 108 ARG A N 1
ATOM 820 C CA . ARG A 1 108 ? 43.958 -3.871 -35.013 1.00 84.12 108 ARG A CA 1
ATOM 821 C C . ARG A 1 108 ? 43.982 -5.132 -34.146 1.00 84.12 108 ARG A C 1
ATOM 823 O O . ARG A 1 108 ? 44.657 -6.089 -34.502 1.00 84.12 108 ARG A O 1
ATOM 830 N N . LYS A 1 109 ? 43.236 -5.153 -33.035 1.00 84.56 109 LYS A N 1
ATOM 831 C CA . LYS A 1 109 ? 43.131 -6.311 -32.126 1.00 84.56 109 LYS A CA 1
ATOM 832 C C . LYS A 1 109 ? 42.482 -7.541 -32.763 1.00 84.56 109 LYS A C 1
ATOM 834 O O . LYS A 1 109 ? 42.727 -8.646 -32.293 1.00 84.56 109 LYS A O 1
ATOM 839 N N . ARG A 1 110 ? 41.636 -7.345 -33.777 1.00 85.56 110 ARG A N 1
ATOM 840 C CA . ARG A 1 110 ? 40.941 -8.418 -34.509 1.00 85.56 110 ARG A CA 1
ATOM 841 C C . ARG A 1 110 ? 41.729 -8.939 -35.710 1.00 85.56 110 ARG A C 1
ATOM 843 O O . ARG A 1 110 ? 41.372 -9.972 -36.265 1.00 85.56 110 ARG A O 1
ATOM 850 N N . LEU A 1 111 ? 42.770 -8.220 -36.115 1.00 85.56 111 LEU A N 1
ATOM 851 C CA . LEU A 1 111 ? 43.700 -8.629 -37.161 1.00 85.56 111 LEU A CA 1
ATOM 852 C C . LEU A 1 111 ? 44.855 -9.453 -36.557 1.00 85.56 111 LEU A C 1
ATOM 854 O O . LEU A 1 111 ? 44.802 -9.908 -35.417 1.00 85.56 111 LEU A O 1
ATOM 858 N N . TRP A 1 112 ? 45.910 -9.683 -37.336 1.00 85.81 112 TRP A N 1
ATOM 859 C CA . TRP A 1 112 ? 47.113 -10.391 -36.891 1.00 85.81 112 TRP A CA 1
ATOM 860 C C . TRP A 1 112 ? 47.980 -9.547 -35.925 1.00 85.81 112 TRP A C 1
ATOM 862 O O . TRP A 1 112 ? 47.846 -8.321 -35.901 1.00 85.81 112 TRP A O 1
ATOM 872 N N . PRO A 1 113 ? 48.896 -10.172 -35.148 1.00 82.69 113 PRO A N 1
ATOM 873 C CA . PRO A 1 113 ? 49.619 -9.513 -34.047 1.00 82.69 113 PRO A CA 1
ATOM 874 C C . PRO A 1 113 ? 50.355 -8.215 -34.418 1.00 82.69 113 PRO A C 1
ATOM 876 O O . PRO A 1 113 ? 50.336 -7.261 -33.637 1.00 82.69 113 PRO A O 1
ATOM 879 N N . ASP A 1 114 ? 50.916 -8.152 -35.629 1.00 83.62 114 ASP A N 1
ATOM 880 C CA . ASP A 1 114 ? 51.702 -7.016 -36.135 1.00 83.62 114 ASP A CA 1
ATOM 881 C C . ASP A 1 114 ? 50.950 -6.170 -37.179 1.00 83.62 114 ASP A C 1
ATOM 883 O O . ASP A 1 114 ? 51.557 -5.467 -37.989 1.00 83.62 114 ASP A O 1
ATOM 887 N N . ALA A 1 115 ? 49.615 -6.244 -37.209 1.00 84.75 115 ALA A N 1
ATOM 888 C CA . ALA A 1 115 ? 48.816 -5.477 -38.158 1.00 84.75 115 ALA A CA 1
ATOM 889 C C . ALA A 1 115 ? 48.993 -3.964 -37.954 1.00 84.75 115 ALA A C 1
ATOM 891 O O . ALA A 1 115 ? 48.786 -3.426 -36.861 1.00 84.75 115 ALA A O 1
ATOM 892 N N . ILE A 1 116 ? 49.333 -3.260 -39.036 1.00 84.50 116 ILE A N 1
ATOM 893 C CA . ILE A 1 116 ? 49.469 -1.803 -39.038 1.00 84.50 116 ILE A CA 1
ATOM 894 C C . ILE A 1 116 ? 48.159 -1.205 -39.543 1.00 84.50 116 ILE A C 1
ATOM 896 O O . ILE A 1 116 ? 47.865 -1.255 -40.737 1.00 84.50 116 ILE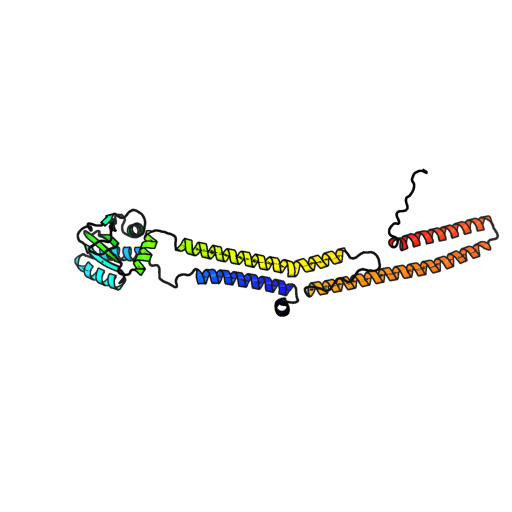 A O 1
ATOM 900 N N . VAL A 1 117 ? 47.393 -0.603 -38.633 1.00 84.69 117 VAL A N 1
ATOM 901 C CA . VAL A 1 117 ? 46.198 0.181 -38.969 1.00 84.69 117 VAL A CA 1
ATOM 902 C C . VAL A 1 117 ? 46.565 1.660 -38.939 1.00 84.69 117 VAL A C 1
ATOM 904 O O . VAL A 1 117 ? 47.095 2.167 -37.948 1.00 84.69 117 VAL A O 1
ATOM 907 N N . ARG A 1 118 ? 46.306 2.357 -40.040 1.00 83.81 118 ARG A N 1
ATOM 908 C CA . ARG A 1 118 ? 46.541 3.789 -40.211 1.00 83.81 118 ARG A CA 1
ATOM 909 C C . ARG A 1 118 ? 45.206 4.515 -40.280 1.00 83.81 118 ARG A C 1
ATOM 911 O O . ARG A 1 118 ? 44.277 4.053 -40.939 1.00 83.81 118 ARG A O 1
ATOM 918 N N . ALA A 1 119 ? 45.133 5.655 -39.607 1.00 77.56 119 ALA A N 1
ATOM 919 C CA . ALA A 1 119 ? 43.987 6.549 -39.632 1.00 77.56 119 ALA A CA 1
ATOM 920 C C . ALA A 1 119 ? 44.381 7.880 -40.306 1.00 77.56 119 ALA A C 1
ATOM 922 O O . ALA A 1 119 ? 45.526 8.328 -40.151 1.00 77.56 119 ALA A O 1
ATOM 923 N N . PRO A 1 120 ? 43.471 8.516 -41.059 1.00 71.38 120 PRO A N 1
ATOM 924 C CA . PRO A 1 120 ? 43.701 9.822 -41.661 1.00 71.38 120 PRO A CA 1
ATOM 925 C C . PRO A 1 120 ? 43.943 10.897 -40.598 1.00 71.38 120 PRO A C 1
ATOM 927 O O . PRO A 1 120 ? 43.295 10.906 -39.549 1.00 71.38 120 PRO A O 1
ATOM 930 N N . ILE A 1 121 ? 44.862 11.824 -40.885 1.00 65.94 121 ILE A N 1
ATOM 931 C CA . ILE A 1 121 ? 45.057 13.045 -40.079 1.00 65.94 121 ILE A CA 1
ATOM 932 C C . ILE A 1 121 ? 43.914 14.034 -40.364 1.00 65.94 121 ILE A C 1
ATOM 934 O O . ILE A 1 121 ? 43.370 14.653 -39.454 1.00 65.94 121 ILE A O 1
ATOM 938 N N . VAL A 1 122 ? 43.552 14.135 -41.644 1.00 62.66 122 VAL A N 1
ATOM 939 C CA . VAL A 1 122 ? 42.412 14.845 -42.236 1.00 62.66 122 VAL A CA 1
ATOM 940 C C . VAL A 1 122 ? 41.846 13.904 -43.305 1.00 62.66 122 VAL A C 1
ATOM 942 O O . VAL A 1 122 ? 42.609 13.097 -43.838 1.00 62.66 122 VAL A O 1
ATOM 945 N N . ARG A 1 123 ? 40.533 13.962 -43.587 1.00 59.59 123 ARG A N 1
ATOM 946 C CA . ARG A 1 123 ? 39.861 13.150 -44.624 1.00 59.59 123 ARG A CA 1
ATOM 947 C C . ARG A 1 123 ? 40.754 13.051 -45.868 1.00 59.59 123 ARG A C 1
ATOM 949 O O . ARG A 1 123 ? 41.128 14.086 -46.420 1.00 59.59 123 ARG A O 1
ATOM 956 N N . MET A 1 124 ? 41.174 11.833 -46.227 1.00 62.72 124 MET A N 1
ATOM 957 C CA . 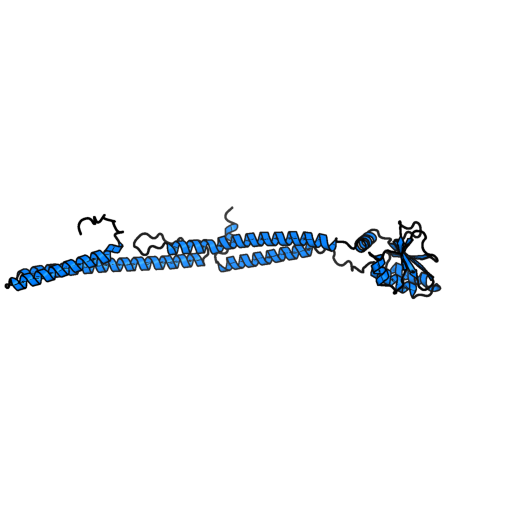MET A 1 124 ? 42.220 11.658 -47.241 1.00 62.72 124 MET A CA 1
ATOM 958 C C . MET A 1 124 ? 41.717 12.196 -48.586 1.00 62.72 124 MET A C 1
ATOM 960 O O . MET A 1 124 ? 40.622 11.829 -48.997 1.00 62.72 124 MET A O 1
ATOM 964 N N . PRO A 1 125 ? 42.472 13.039 -49.305 1.00 58.00 125 PRO A N 1
ATOM 965 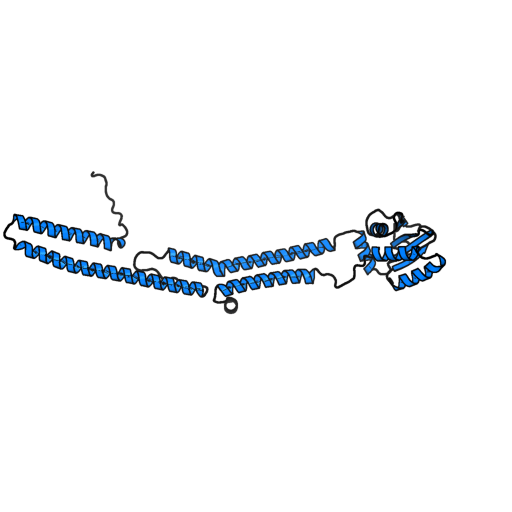C CA . PRO A 1 125 ? 41.989 13.624 -50.552 1.00 58.00 125 PRO A CA 1
ATOM 966 C C . PRO A 1 125 ? 41.769 12.570 -51.649 1.00 58.00 125 PRO A C 1
ATOM 968 O O . PRO A 1 125 ? 40.773 12.658 -52.367 1.00 58.00 125 PRO A O 1
ATOM 971 N N . LYS A 1 126 ? 42.649 11.558 -51.768 1.00 59.09 126 LYS A N 1
ATOM 972 C CA . LYS A 1 126 ? 42.457 10.344 -52.590 1.00 59.09 126 LYS A CA 1
ATOM 973 C C . LYS A 1 126 ? 43.297 9.167 -52.051 1.00 59.09 126 LYS A C 1
ATOM 975 O O . LYS A 1 126 ? 44.495 9.358 -51.856 1.00 59.09 126 LYS A O 1
ATOM 980 N N . PRO A 1 127 ? 42.725 7.957 -51.892 1.00 55.66 127 PRO A N 1
ATOM 981 C CA . PRO A 1 127 ? 41.294 7.647 -51.959 1.00 55.66 127 PRO A CA 1
ATOM 982 C C . PRO A 1 127 ? 40.568 8.311 -50.780 1.00 55.66 127 PRO A C 1
ATOM 984 O O . PRO A 1 127 ? 41.075 8.229 -49.667 1.00 55.66 127 PRO A O 1
ATOM 987 N N . ASP A 1 128 ? 39.418 8.956 -51.016 1.00 61.00 128 ASP A N 1
ATOM 988 C CA . ASP A 1 128 ? 38.542 9.479 -49.950 1.00 61.00 128 ASP A CA 1
ATOM 989 C C . ASP A 1 128 ? 38.223 8.342 -48.981 1.00 61.00 128 ASP A C 1
ATOM 991 O O . ASP A 1 128 ? 37.498 7.435 -49.374 1.00 61.00 128 ASP A O 1
ATOM 995 N N . SER A 1 129 ? 38.881 8.297 -47.817 1.00 65.75 129 SER A N 1
ATOM 996 C CA . SER A 1 129 ? 38.942 7.101 -46.968 1.00 65.75 129 SER A CA 1
ATOM 997 C C . SER A 1 129 ? 39.157 7.397 -45.489 1.00 65.75 129 SER A C 1
ATOM 999 O O . SER A 1 129 ? 39.722 8.426 -45.106 1.00 65.75 129 SER A O 1
ATOM 1001 N N . ASP A 1 130 ? 38.716 6.440 -44.671 1.00 69.31 130 ASP A N 1
ATOM 1002 C CA . ASP A 1 130 ? 38.654 6.536 -43.213 1.00 69.31 130 ASP A CA 1
ATOM 1003 C C . ASP A 1 130 ? 39.721 5.684 -42.519 1.00 69.31 130 ASP A C 1
ATOM 1005 O O . ASP A 1 130 ? 40.126 5.997 -41.401 1.00 69.31 130 ASP A O 1
ATOM 1009 N N . PHE A 1 131 ? 40.211 4.622 -43.170 1.00 79.12 131 PHE A N 1
ATOM 1010 C CA . PHE A 1 131 ? 41.247 3.738 -42.630 1.00 79.12 131 PHE A CA 1
ATOM 1011 C C . PHE A 1 131 ? 42.129 3.160 -43.737 1.00 79.12 131 PHE A C 1
ATOM 1013 O O . PHE A 1 131 ? 41.684 2.957 -44.864 1.00 79.12 131 PHE A O 1
ATOM 1020 N N . ALA A 1 132 ? 43.371 2.821 -43.397 1.00 83.56 132 ALA A N 1
ATOM 1021 C CA . ALA A 1 132 ? 44.233 2.001 -44.240 1.00 83.56 132 ALA A CA 1
ATOM 1022 C C . ALA A 1 132 ? 44.897 0.895 -43.413 1.00 83.56 132 ALA A C 1
ATOM 1024 O O . ALA A 1 132 ? 45.458 1.158 -42.352 1.00 83.56 132 ALA A O 1
ATOM 1025 N N . ILE A 1 133 ? 44.841 -0.342 -43.891 1.00 87.19 133 ILE A N 1
ATOM 1026 C CA . ILE A 1 133 ? 45.399 -1.521 -43.220 1.00 87.19 133 ILE A CA 1
ATOM 1027 C C . ILE A 1 133 ? 46.552 -2.041 -44.076 1.00 87.19 133 ILE A C 1
ATOM 1029 O O . ILE A 1 133 ? 46.350 -2.338 -45.249 1.00 87.19 133 ILE A O 1
ATOM 1033 N N . GLY A 1 134 ? 47.761 -2.137 -43.524 1.00 87.00 134 GLY A N 1
ATOM 1034 C CA . GLY A 1 134 ? 48.892 -2.738 -44.243 1.00 87.00 134 GLY A CA 1
ATOM 1035 C C . GLY A 1 134 ? 48.682 -4.240 -44.404 1.00 87.00 134 GLY A C 1
ATOM 1036 O O . GLY A 1 134 ? 48.386 -4.892 -43.411 1.00 87.00 134 GLY A O 1
ATOM 1037 N N . LEU A 1 135 ? 48.813 -4.779 -45.617 1.00 86.44 135 LEU A N 1
ATOM 1038 C CA . LEU A 1 135 ? 48.651 -6.206 -45.927 1.00 86.44 135 LEU A CA 1
ATOM 1039 C C . LEU A 1 135 ? 49.986 -6.953 -45.758 1.00 86.44 135 LEU A C 1
ATOM 1041 O O . LEU A 1 135 ? 51.053 -6.391 -46.004 1.00 86.44 135 LEU A O 1
ATOM 1045 N N . ARG A 1 136 ? 49.957 -8.242 -45.391 1.00 84.25 136 ARG A N 1
ATOM 1046 C CA . ARG A 1 136 ? 51.186 -9.055 -45.200 1.00 84.25 136 ARG A CA 1
ATOM 1047 C C . ARG A 1 136 ? 51.929 -9.332 -46.504 1.00 84.25 136 ARG A C 1
ATOM 1049 O O . ARG A 1 136 ? 53.111 -9.646 -46.516 1.00 84.25 136 ARG A O 1
ATOM 1056 N N . SER A 1 137 ? 51.202 -9.238 -47.601 1.00 76.69 137 SER A N 1
ATOM 1057 C CA . SER A 1 137 ? 51.612 -9.595 -48.954 1.00 76.69 137 SER A CA 1
ATOM 1058 C C . SER A 1 137 ? 52.051 -8.385 -49.791 1.00 76.69 137 SER A C 1
ATOM 1060 O O . SER A 1 137 ? 52.180 -8.505 -51.007 1.00 76.69 137 SER A O 1
ATOM 1062 N N . GLY A 1 138 ? 52.273 -7.237 -49.143 1.00 79.31 138 GLY A N 1
ATOM 1063 C CA . GLY A 1 138 ? 52.629 -5.972 -49.782 1.00 79.31 138 GLY A CA 1
ATOM 1064 C C . GLY A 1 138 ? 51.404 -5.121 -50.128 1.00 79.31 138 GLY A C 1
ATOM 1065 O O . GLY A 1 138 ? 50.366 -5.641 -50.553 1.00 79.31 138 GLY A O 1
ATOM 1066 N N . GLY A 1 139 ? 51.540 -3.809 -49.927 1.00 84.38 139 GLY A N 1
ATOM 1067 C CA . GLY A 1 139 ? 50.491 -2.813 -50.138 1.00 84.38 139 GLY A CA 1
ATOM 1068 C C . GLY A 1 139 ? 49.595 -2.552 -48.922 1.00 84.38 139 GLY A C 1
ATOM 1069 O O . GLY A 1 139 ? 49.719 -3.160 -47.855 1.00 84.38 139 GLY A O 1
ATOM 1070 N N . TYR A 1 140 ? 48.666 -1.621 -49.100 1.00 84.88 140 TYR A N 1
ATOM 1071 C CA . TYR A 1 140 ? 47.699 -1.162 -48.114 1.00 84.88 140 TYR A CA 1
ATOM 1072 C C . TYR A 1 140 ? 46.277 -1.321 -48.649 1.00 84.88 140 TYR A C 1
ATOM 1074 O O . TYR A 1 140 ? 45.952 -0.890 -49.754 1.00 84.88 140 TYR A O 1
ATOM 1082 N N . LEU A 1 141 ? 45.404 -1.906 -47.832 1.00 85.88 141 LEU A N 1
ATOM 1083 C CA . LEU A 1 141 ? 43.966 -1.912 -48.051 1.00 85.88 141 LEU A CA 1
ATOM 1084 C C . LEU A 1 141 ? 43.370 -0.631 -47.472 1.00 85.88 141 LEU A C 1
ATOM 1086 O O . LEU A 1 141 ? 43.272 -0.472 -46.255 1.00 85.88 141 LEU A O 1
ATOM 1090 N N . VAL A 1 142 ? 42.976 0.277 -48.351 1.00 85.31 142 VAL A N 1
ATOM 1091 C CA . VAL A 1 142 ? 42.319 1.538 -48.022 1.00 85.31 142 VAL A CA 1
ATOM 1092 C C . VAL A 1 142 ? 40.807 1.326 -47.997 1.00 85.31 142 VAL A C 1
ATOM 1094 O O . VAL A 1 142 ? 40.236 0.759 -48.930 1.00 85.31 142 VAL A O 1
ATOM 1097 N N . ILE A 1 143 ? 40.163 1.771 -46.922 1.00 83.94 143 ILE A N 1
ATOM 1098 C CA . ILE A 1 143 ? 38.751 1.526 -46.633 1.00 83.94 143 ILE A CA 1
ATOM 1099 C C . ILE A 1 143 ? 38.046 2.862 -46.432 1.00 83.94 143 ILE A C 1
ATOM 1101 O O . ILE A 1 143 ? 38.463 3.680 -45.610 1.00 83.94 143 ILE A O 1
ATOM 1105 N N . ALA A 1 144 ? 36.969 3.061 -47.182 1.00 79.25 144 ALA A N 1
ATOM 1106 C CA . ALA A 1 144 ? 36.151 4.262 -47.147 1.00 79.25 144 ALA A CA 1
ATOM 1107 C C . ALA A 1 144 ? 34.688 3.930 -46.875 1.00 79.25 144 ALA A C 1
ATOM 1109 O O . ALA A 1 144 ? 34.138 3.001 -47.472 1.00 79.25 144 ALA A O 1
ATOM 1110 N N . LEU A 1 145 ? 34.060 4.707 -46.002 1.00 74.12 145 LEU A N 1
ATOM 1111 C CA . LEU A 1 145 ? 32.646 4.590 -45.682 1.00 74.12 145 LEU A CA 1
ATOM 1112 C C . LEU A 1 145 ? 31.850 5.456 -46.650 1.00 74.12 145 LEU A C 1
ATOM 1114 O O . LEU A 1 145 ? 32.037 6.668 -46.717 1.00 74.12 145 LEU A O 1
ATOM 1118 N N . THR A 1 146 ? 30.956 4.839 -47.415 1.00 70.50 146 THR A N 1
ATOM 1119 C CA . THR A 1 146 ? 30.169 5.559 -48.427 1.00 70.50 146 THR A CA 1
ATOM 1120 C C . THR A 1 146 ? 28.846 6.100 -47.888 1.00 70.50 146 THR A C 1
ATOM 1122 O O . THR A 1 146 ? 28.270 6.993 -48.503 1.00 70.50 146 THR A O 1
ATOM 1125 N N . GLU A 1 147 ? 28.371 5.611 -46.736 1.00 66.56 147 GLU A N 1
ATOM 1126 C CA . GLU A 1 147 ? 27.133 6.072 -46.095 1.00 66.56 147 GLU A CA 1
ATOM 1127 C C . GLU A 1 147 ? 27.391 6.895 -44.824 1.00 66.56 147 GLU A C 1
ATOM 1129 O O . GLU A 1 147 ? 27.964 6.411 -43.846 1.00 66.56 147 GLU A O 1
ATOM 1134 N N . GLU A 1 148 ? 26.846 8.113 -44.791 1.00 56.19 148 GLU A N 1
ATOM 1135 C CA . GLU A 1 148 ? 26.933 9.053 -43.661 1.00 56.19 148 GLU A CA 1
ATOM 1136 C C . GLU A 1 148 ? 26.270 8.521 -42.373 1.00 56.19 148 GLU A C 1
ATOM 1138 O O . GLU A 1 148 ? 26.705 8.796 -41.259 1.00 56.19 148 GLU A O 1
ATOM 1143 N N . ARG A 1 149 ? 25.244 7.668 -42.489 1.00 55.38 149 ARG A N 1
ATOM 1144 C CA . ARG A 1 149 ? 24.609 7.049 -41.312 1.00 55.38 149 ARG A CA 1
ATOM 1145 C C . ARG A 1 149 ? 25.514 6.007 -40.637 1.00 55.38 149 ARG A C 1
ATOM 1147 O O . ARG A 1 149 ? 25.406 5.792 -39.432 1.00 55.38 149 ARG A O 1
ATOM 1154 N N . ARG A 1 150 ? 26.414 5.365 -41.394 1.00 60.69 150 ARG A N 1
ATOM 1155 C CA . ARG A 1 150 ? 27.385 4.378 -40.886 1.00 60.69 150 ARG A CA 1
ATOM 1156 C C . ARG A 1 150 ? 28.652 5.044 -40.347 1.00 60.69 150 ARG A C 1
ATOM 1158 O O . ARG A 1 150 ? 29.247 4.505 -39.414 1.00 60.69 150 ARG A O 1
ATOM 1165 N N . SER A 1 151 ? 29.028 6.218 -40.866 1.00 57.75 151 SER A N 1
ATOM 1166 C CA . SER A 1 151 ? 30.140 7.006 -40.315 1.00 57.75 151 SER A CA 1
ATOM 1167 C C . SER A 1 151 ? 29.855 7.474 -38.885 1.00 57.75 151 SER A C 1
ATOM 1169 O O . SER A 1 151 ? 30.747 7.394 -38.046 1.00 57.75 151 SER A O 1
ATOM 1171 N N . LEU A 1 152 ? 28.606 7.830 -38.564 1.00 58.66 152 LEU A N 1
ATOM 1172 C CA . LEU A 1 152 ? 28.178 8.162 -37.198 1.00 58.66 152 LEU A CA 1
ATOM 1173 C C . LEU A 1 152 ? 28.371 6.997 -36.213 1.00 58.66 152 LEU A C 1
ATOM 1175 O O . LEU A 1 152 ? 28.921 7.203 -35.136 1.00 58.66 152 LEU A O 1
ATOM 1179 N N . ALA A 1 153 ? 27.996 5.771 -36.598 1.00 59.16 153 ALA A N 1
ATOM 1180 C CA . ALA A 1 153 ? 28.178 4.579 -35.761 1.00 59.16 153 ALA A CA 1
ATOM 1181 C C . ALA A 1 153 ? 29.665 4.278 -35.487 1.00 59.16 153 ALA A C 1
ATOM 1183 O O . ALA A 1 153 ? 30.049 3.905 -34.379 1.00 59.16 153 ALA A O 1
ATOM 1184 N N . LEU A 1 154 ? 30.521 4.488 -36.489 1.00 61.59 154 LEU A N 1
ATOM 1185 C CA . LEU A 1 154 ? 31.974 4.359 -36.364 1.00 61.59 154 LEU A CA 1
ATOM 1186 C C . LEU A 1 154 ? 32.599 5.485 -35.547 1.00 61.59 154 LEU A C 1
ATOM 1188 O O . LEU A 1 154 ? 33.564 5.246 -34.825 1.00 61.59 154 LEU A O 1
ATOM 1192 N N . GLU A 1 155 ? 32.067 6.702 -35.634 1.00 59.41 155 GLU A N 1
ATOM 1193 C CA . GLU A 1 155 ? 32.512 7.830 -34.823 1.00 59.41 155 GLU A CA 1
ATOM 1194 C C . GLU A 1 155 ? 32.105 7.663 -33.351 1.00 59.41 155 GLU A C 1
ATOM 1196 O O . GLU A 1 155 ? 32.862 8.024 -32.451 1.00 59.41 155 GLU A O 1
ATOM 1201 N N . GLU A 1 156 ? 30.965 7.029 -33.094 1.00 58.66 156 GLU A N 1
ATOM 1202 C CA . GLU A 1 156 ? 30.483 6.653 -31.766 1.00 58.66 156 GLU A CA 1
ATOM 1203 C C . GLU A 1 156 ? 31.326 5.522 -31.141 1.00 58.66 156 GLU A C 1
ATOM 1205 O O . GLU A 1 156 ? 31.769 5.639 -29.993 1.00 58.66 156 GLU A O 1
ATOM 1210 N N . GLU A 1 157 ? 31.670 4.489 -31.923 1.00 61.50 157 GLU A N 1
ATOM 1211 C CA . GLU A 1 157 ? 32.651 3.454 -31.555 1.00 61.50 157 GLU A CA 1
ATOM 1212 C C . GLU A 1 157 ? 34.048 4.066 -31.316 1.00 61.50 157 GLU A C 1
ATOM 1214 O O . GLU A 1 157 ? 34.724 3.750 -30.332 1.00 61.50 157 GLU A O 1
ATOM 1219 N N . ARG A 1 158 ? 34.459 5.026 -32.159 1.00 58.84 158 ARG A N 1
ATOM 1220 C CA . ARG A 1 158 ? 35.747 5.738 -32.072 1.00 58.84 158 ARG A CA 1
ATOM 1221 C C . ARG A 1 158 ? 35.849 6.589 -30.822 1.00 58.84 158 ARG A C 1
ATOM 1223 O O . ARG A 1 158 ? 36.914 6.630 -30.206 1.00 58.84 158 ARG A O 1
ATOM 1230 N N . ARG A 1 159 ? 34.770 7.278 -30.453 1.00 57.59 159 ARG A N 1
ATOM 1231 C CA . ARG A 1 159 ? 34.730 8.082 -29.232 1.00 57.59 159 ARG A CA 1
ATOM 1232 C C . ARG A 1 159 ? 34.589 7.215 -27.981 1.00 57.59 159 ARG A C 1
ATOM 1234 O O . ARG A 1 159 ? 34.706 7.768 -26.893 1.00 57.59 159 ARG A O 1
ATOM 1241 N N . GLY A 1 160 ? 34.342 5.904 -28.095 1.00 55.78 160 GLY A N 1
ATOM 1242 C CA . GLY A 1 160 ? 34.232 4.975 -26.962 1.00 55.78 160 GLY A CA 1
ATOM 1243 C C . GLY A 1 160 ? 33.173 5.382 -25.934 1.00 55.78 160 GLY A C 1
ATOM 1244 O O . GLY A 1 160 ? 33.259 4.992 -24.769 1.00 55.78 160 GLY A O 1
ATOM 1245 N N . THR A 1 161 ? 32.220 6.232 -26.326 1.00 52.56 161 THR A N 1
ATOM 1246 C CA . THR A 1 161 ? 31.442 7.035 -25.387 1.00 52.56 161 THR A CA 1
ATOM 1247 C C . THR A 1 161 ? 29.936 6.885 -25.581 1.00 52.56 161 THR A C 1
ATOM 1249 O O . THR A 1 161 ? 29.312 7.406 -26.493 1.00 52.56 161 THR A O 1
ATOM 1252 N N . THR A 1 162 ? 29.343 6.273 -24.561 1.00 48.72 162 THR A N 1
ATOM 1253 C CA . THR A 1 162 ? 28.431 7.007 -23.672 1.00 48.72 162 THR A CA 1
ATOM 1254 C C . THR A 1 162 ? 26.999 7.276 -24.147 1.00 48.72 162 THR A C 1
ATOM 1256 O O . THR A 1 162 ? 26.168 7.533 -23.282 1.00 48.72 162 THR A O 1
ATOM 1259 N N . ALA A 1 163 ? 26.614 7.115 -25.416 1.00 47.91 163 ALA A N 1
ATOM 1260 C CA . ALA A 1 163 ? 25.195 7.255 -25.791 1.00 47.91 163 ALA A CA 1
ATOM 1261 C C . ALA A 1 163 ? 24.324 6.149 -25.168 1.00 47.91 163 ALA A C 1
ATOM 1263 O O . ALA A 1 163 ? 23.309 6.430 -24.527 1.00 47.91 163 ALA A O 1
ATOM 1264 N N . LYS A 1 164 ? 24.815 4.900 -25.199 1.00 50.19 164 LYS A N 1
ATOM 1265 C CA . LYS A 1 164 ? 24.189 3.749 -24.524 1.00 50.19 164 LYS A CA 1
ATOM 1266 C C . LYS A 1 164 ? 24.182 3.874 -22.989 1.00 50.19 164 LYS A C 1
ATOM 1268 O O . LYS A 1 164 ? 23.388 3.209 -22.337 1.00 50.19 164 LYS A O 1
ATOM 1273 N N . ARG A 1 165 ? 25.035 4.729 -22.395 1.00 47.72 165 ARG A N 1
ATOM 1274 C CA . ARG A 1 165 ? 25.054 5.013 -20.942 1.00 47.72 165 ARG A CA 1
ATOM 1275 C C . ARG A 1 165 ? 24.191 6.220 -20.546 1.00 47.72 165 ARG A C 1
ATOM 1277 O O . ARG A 1 165 ? 23.556 6.141 -19.505 1.00 47.72 165 ARG A O 1
ATOM 1284 N N . ILE A 1 166 ? 24.128 7.289 -21.349 1.00 44.41 166 ILE A N 1
ATOM 1285 C CA . ILE A 1 166 ? 23.363 8.520 -21.043 1.00 44.41 166 ILE A CA 1
ATOM 1286 C C . ILE A 1 166 ? 21.866 8.359 -21.334 1.00 44.41 166 ILE A C 1
ATOM 1288 O O . ILE A 1 166 ? 21.044 8.838 -20.552 1.00 44.41 166 ILE A O 1
ATOM 1292 N N . ALA A 1 167 ? 21.491 7.675 -22.421 1.00 49.53 167 ALA A N 1
ATOM 1293 C CA . ALA A 1 167 ? 20.081 7.397 -22.710 1.00 49.53 167 ALA A CA 1
ATOM 1294 C C . ALA A 1 167 ? 19.502 6.372 -21.717 1.00 49.53 167 ALA A C 1
ATOM 1296 O O . ALA A 1 167 ? 18.411 6.569 -21.184 1.00 49.53 167 ALA A O 1
ATOM 1297 N N . MET A 1 168 ? 20.283 5.337 -21.378 1.00 50.50 168 MET A N 1
ATOM 1298 C CA . MET A 1 168 ? 19.910 4.352 -20.358 1.00 50.50 168 MET A CA 1
ATOM 1299 C C . MET A 1 168 ? 19.816 4.983 -18.955 1.00 50.50 168 MET A C 1
ATOM 1301 O O . MET A 1 168 ? 18.877 4.673 -18.227 1.00 50.50 168 MET A O 1
ATOM 1305 N N . SER A 1 169 ? 20.728 5.887 -18.557 1.00 56.91 169 SER A N 1
ATOM 1306 C CA . SER A 1 169 ? 20.695 6.482 -17.208 1.00 56.91 169 SER A CA 1
ATOM 1307 C C . SER A 1 169 ? 19.516 7.439 -17.002 1.00 56.91 169 SER A C 1
ATOM 1309 O O . SER A 1 169 ? 18.829 7.335 -15.991 1.00 56.91 169 SER A O 1
ATOM 1311 N N . ARG A 1 170 ? 19.212 8.321 -17.967 1.00 58.59 170 ARG A N 1
ATOM 1312 C CA . ARG A 1 170 ? 18.096 9.284 -17.844 1.00 58.59 170 ARG A CA 1
ATOM 1313 C C . ARG A 1 170 ? 16.714 8.621 -17.848 1.00 58.59 170 ARG A C 1
ATOM 1315 O O . ARG A 1 170 ? 15.826 9.038 -17.098 1.00 58.59 170 ARG A O 1
ATOM 1322 N N . ASN A 1 171 ? 16.520 7.584 -18.662 1.00 63.16 171 ASN A N 1
ATOM 1323 C CA . ASN A 1 171 ? 15.250 6.851 -18.711 1.00 63.16 171 ASN A CA 1
ATOM 1324 C C . ASN A 1 171 ? 15.053 5.978 -17.462 1.00 63.16 171 ASN A C 1
ATOM 1326 O O . ASN A 1 171 ? 13.933 5.857 -16.963 1.00 63.16 171 ASN A O 1
ATOM 1330 N N . LEU A 1 172 ? 16.138 5.424 -16.909 1.00 67.56 172 LEU A N 1
ATOM 1331 C CA . LEU A 1 172 ? 16.099 4.664 -15.662 1.00 67.56 172 LEU A CA 1
ATOM 1332 C C . LEU A 1 172 ? 15.816 5.565 -14.450 1.00 67.56 172 LEU A C 1
ATOM 1334 O O . LEU A 1 172 ? 14.997 5.207 -13.608 1.00 67.56 172 LEU A O 1
ATOM 1338 N N . GLU A 1 173 ? 16.430 6.750 -14.383 1.00 68.62 173 GLU A N 1
ATOM 1339 C CA . GLU A 1 173 ? 16.190 7.733 -13.316 1.00 68.62 173 GLU A CA 1
ATOM 1340 C C . GLU A 1 173 ? 14.736 8.226 -13.299 1.00 68.62 173 GLU A C 1
ATOM 1342 O O . GLU A 1 173 ? 14.096 8.243 -12.246 1.00 68.62 173 GLU A O 1
ATOM 1347 N N . SER A 1 174 ? 14.182 8.584 -14.462 1.00 69.69 174 SER A N 1
ATOM 1348 C CA . SER A 1 174 ? 12.790 9.050 -14.571 1.00 69.69 174 SER A CA 1
ATOM 1349 C C . SER A 1 174 ? 11.771 7.944 -14.272 1.00 69.69 174 SER A C 1
ATOM 1351 O O . SER A 1 174 ? 10.788 8.188 -13.568 1.00 69.69 174 SER A O 1
ATOM 1353 N N . SER A 1 175 ? 12.031 6.715 -14.718 1.00 72.94 175 SER A N 1
ATOM 1354 C CA . SER A 1 175 ? 11.180 5.553 -14.435 1.00 72.94 175 SER A CA 1
ATOM 1355 C C . SER A 1 175 ? 11.227 5.151 -12.958 1.00 72.94 175 SER A C 1
ATOM 1357 O O . SER A 1 175 ? 10.187 4.874 -12.355 1.00 72.94 175 SER A O 1
ATOM 1359 N N . ALA A 1 176 ? 12.408 5.206 -12.334 1.00 76.38 176 ALA A N 1
ATOM 1360 C CA . ALA A 1 176 ? 12.564 5.000 -10.897 1.00 76.38 176 ALA A CA 1
ATOM 1361 C C . ALA A 1 176 ? 11.838 6.085 -10.085 1.00 76.38 176 ALA A C 1
ATOM 1363 O O . ALA A 1 176 ? 11.135 5.767 -9.126 1.00 76.38 176 ALA A O 1
ATOM 1364 N N . ALA A 1 177 ? 11.941 7.355 -10.489 1.00 80.19 177 ALA A N 1
ATOM 1365 C CA . ALA A 1 177 ? 11.221 8.448 -9.843 1.00 80.19 177 ALA A CA 1
ATOM 1366 C C . ALA A 1 177 ? 9.696 8.272 -9.947 1.00 80.19 177 ALA A C 1
ATOM 1368 O O . ALA A 1 177 ? 8.995 8.418 -8.943 1.00 80.19 177 ALA A O 1
ATOM 1369 N N . LEU A 1 178 ? 9.176 7.896 -11.123 1.00 78.88 178 LEU A N 1
ATOM 1370 C CA . LEU A 1 178 ? 7.745 7.641 -11.310 1.00 78.88 178 LEU A CA 1
ATOM 1371 C C . LEU A 1 178 ? 7.263 6.480 -10.431 1.00 78.88 178 LEU A C 1
ATOM 1373 O O . LEU A 1 178 ? 6.222 6.586 -9.781 1.00 78.88 178 LEU A O 1
ATOM 1377 N N . PHE A 1 179 ? 8.043 5.397 -10.364 1.00 81.44 179 PHE A N 1
ATOM 1378 C CA . PHE A 1 179 ? 7.757 4.261 -9.493 1.00 81.44 179 PHE A CA 1
ATOM 1379 C C . PHE A 1 179 ? 7.707 4.674 -8.017 1.00 81.44 179 PHE A C 1
ATOM 1381 O O . PHE A 1 179 ? 6.748 4.336 -7.325 1.00 81.44 179 PHE A O 1
ATOM 1388 N N . LEU A 1 180 ? 8.684 5.453 -7.541 1.00 82.94 180 LEU A N 1
ATOM 1389 C CA . LEU A 1 180 ? 8.727 5.934 -6.157 1.00 82.94 180 LEU A CA 1
ATOM 1390 C C . LEU A 1 180 ? 7.531 6.829 -5.817 1.00 82.94 180 LEU A C 1
ATOM 1392 O O . LEU A 1 180 ? 6.890 6.629 -4.785 1.00 82.94 180 LEU A O 1
ATOM 1396 N N . VAL A 1 181 ? 7.189 7.781 -6.689 1.00 83.56 181 VAL A N 1
ATOM 1397 C CA . VAL A 1 181 ? 6.025 8.662 -6.495 1.00 83.56 181 VAL A CA 1
ATOM 1398 C C . VAL A 1 181 ? 4.745 7.843 -6.418 1.00 83.56 181 VAL A C 1
ATOM 1400 O O . VAL A 1 181 ? 3.903 8.052 -5.544 1.00 83.56 181 VAL A O 1
ATOM 1403 N N . ALA A 1 182 ? 4.591 6.880 -7.315 1.00 79.81 182 ALA A N 1
ATOM 1404 C CA . ALA A 1 182 ? 3.368 6.118 -7.407 1.00 79.81 182 ALA A CA 1
ATOM 1405 C C . ALA A 1 182 ? 3.245 5.074 -6.272 1.00 79.81 182 ALA A C 1
ATOM 1407 O O . ALA A 1 182 ? 2.156 4.896 -5.718 1.00 79.81 182 ALA A O 1
ATOM 1408 N N . ALA A 1 183 ? 4.361 4.497 -5.810 1.00 82.31 183 ALA A N 1
ATOM 1409 C CA . ALA A 1 183 ? 4.433 3.711 -4.576 1.00 82.31 183 ALA A CA 1
ATOM 1410 C C . ALA A 1 183 ? 4.105 4.555 -3.330 1.00 82.31 183 ALA A C 1
ATOM 1412 O O . ALA A 1 183 ? 3.368 4.104 -2.447 1.00 82.31 183 ALA A O 1
ATOM 1413 N N . MET A 1 184 ? 4.584 5.803 -3.271 1.00 85.62 184 MET A N 1
ATOM 1414 C CA . MET A 1 184 ? 4.250 6.742 -2.197 1.00 85.62 184 MET A CA 1
ATOM 1415 C C . MET A 1 184 ? 2.744 7.033 -2.170 1.00 85.62 184 MET A C 1
ATOM 1417 O O . MET A 1 184 ? 2.114 6.915 -1.119 1.00 85.62 184 MET A O 1
ATOM 1421 N N . LEU A 1 185 ? 2.137 7.331 -3.323 1.00 83.00 185 LEU A N 1
ATOM 1422 C CA . LEU A 1 185 ? 0.694 7.566 -3.437 1.00 83.00 185 LEU A CA 1
ATOM 1423 C C . LEU A 1 185 ? -0.135 6.343 -3.012 1.00 83.00 185 LEU A C 1
ATOM 1425 O O . LEU A 1 185 ? -1.117 6.495 -2.282 1.00 83.00 185 LEU A O 1
ATOM 1429 N N . LEU A 1 186 ? 0.271 5.134 -3.413 1.00 82.19 186 LEU A N 1
ATOM 1430 C CA . LEU A 1 186 ? -0.372 3.884 -2.989 1.00 82.19 186 LEU A CA 1
ATOM 1431 C C . LEU A 1 186 ? -0.270 3.663 -1.477 1.00 82.19 186 LEU A C 1
ATOM 1433 O O . LEU A 1 186 ? -1.260 3.299 -0.844 1.00 82.19 186 LEU A O 1
ATOM 1437 N N . THR A 1 187 ? 0.893 3.937 -0.887 1.00 82.88 187 THR A N 1
ATOM 1438 C CA . THR A 1 187 ? 1.124 3.802 0.561 1.00 82.88 187 THR A CA 1
ATOM 1439 C C . THR A 1 187 ? 0.252 4.776 1.357 1.00 82.88 187 THR A C 1
ATOM 1441 O O . THR A 1 187 ? -0.406 4.393 2.332 1.00 82.88 187 THR A O 1
ATOM 1444 N N . VAL A 1 188 ? 0.175 6.033 0.910 1.00 83.38 188 VAL A N 1
ATOM 1445 C CA . VAL A 1 188 ? -0.706 7.049 1.500 1.00 83.38 188 VAL A CA 1
ATOM 1446 C C . VAL A 1 188 ? -2.166 6.607 1.392 1.00 83.38 188 VAL A C 1
ATOM 1448 O O . VAL A 1 188 ? -2.899 6.625 2.383 1.00 83.38 188 VAL A O 1
ATOM 1451 N N . TRP A 1 189 ? -2.594 6.138 0.219 1.00 81.69 189 TRP A N 1
ATOM 1452 C CA . TRP A 1 189 ? -3.957 5.652 0.018 1.00 81.69 189 TRP A CA 1
ATOM 1453 C C . TRP A 1 189 ? -4.292 4.467 0.929 1.00 81.69 189 TRP A C 1
ATOM 1455 O O . TRP A 1 189 ? -5.350 4.482 1.559 1.00 81.69 189 TRP A O 1
ATOM 1465 N N . LEU A 1 190 ? -3.393 3.482 1.053 1.00 82.00 190 LEU A N 1
ATOM 1466 C CA . LEU A 1 190 ? -3.560 2.312 1.923 1.00 82.00 190 LEU A CA 1
ATOM 1467 C C . LEU A 1 190 ? -3.721 2.729 3.389 1.00 82.00 190 LEU A C 1
ATOM 1469 O O . LEU A 1 190 ? -4.613 2.239 4.086 1.00 82.00 190 LEU A O 1
ATOM 1473 N N . THR A 1 191 ? -2.914 3.692 3.835 1.00 81.38 191 THR A N 1
ATOM 1474 C CA . THR A 1 191 ? -2.993 4.245 5.192 1.00 81.38 191 THR A CA 1
ATOM 1475 C C . THR A 1 191 ? -4.371 4.852 5.462 1.00 81.38 191 THR A C 1
ATOM 1477 O O . THR A 1 191 ? -5.001 4.550 6.476 1.00 81.38 191 THR A O 1
ATOM 1480 N N . PHE A 1 192 ? -4.905 5.649 4.534 1.00 79.62 192 PHE A N 1
ATOM 1481 C CA . PHE A 1 192 ? -6.231 6.254 4.695 1.00 79.62 192 PHE A CA 1
ATOM 1482 C C . PHE A 1 192 ? -7.397 5.275 4.491 1.00 79.62 192 PHE A C 1
ATOM 1484 O O . PHE A 1 192 ? -8.463 5.472 5.081 1.00 79.62 192 PHE A O 1
ATOM 1491 N N . ALA A 1 193 ? -7.229 4.248 3.656 1.00 75.94 193 ALA A N 1
ATOM 1492 C CA . ALA A 1 193 ? -8.272 3.276 3.338 1.00 75.94 193 ALA A CA 1
ATOM 1493 C C . ALA A 1 193 ? -8.423 2.194 4.417 1.00 75.94 193 ALA A C 1
ATOM 1495 O O . ALA A 1 193 ? -9.549 1.809 4.730 1.00 75.94 193 ALA A O 1
ATOM 1496 N N . VAL A 1 194 ? -7.313 1.740 5.007 1.00 76.81 194 VAL A N 1
ATOM 1497 C CA . VAL A 1 194 ? -7.288 0.585 5.919 1.00 76.81 194 VAL A CA 1
ATOM 1498 C C . VAL A 1 194 ? -6.893 0.981 7.341 1.00 76.81 194 VAL A C 1
ATOM 1500 O O . VAL A 1 194 ? -7.631 0.695 8.283 1.00 76.81 194 VAL A O 1
ATOM 1503 N N . ILE A 1 195 ? -5.770 1.681 7.512 1.00 80.94 195 ILE A N 1
ATOM 1504 C CA . ILE A 1 195 ? -5.197 1.952 8.842 1.00 80.94 195 ILE A CA 1
ATOM 1505 C C . ILE A 1 195 ? -6.027 2.999 9.600 1.00 80.94 195 ILE A C 1
ATOM 1507 O O . ILE A 1 195 ? -6.398 2.791 10.755 1.00 80.94 195 ILE A O 1
ATOM 1511 N N . ALA A 1 196 ? -6.387 4.110 8.954 1.00 82.06 196 ALA A N 1
ATOM 1512 C CA . ALA A 1 196 ? -7.116 5.198 9.607 1.00 82.06 196 ALA A CA 1
ATOM 1513 C C . ALA A 1 196 ? -8.520 4.798 10.123 1.00 82.06 196 ALA A C 1
ATOM 1515 O O . ALA A 1 196 ? -8.903 5.228 11.215 1.00 82.06 196 ALA A O 1
ATOM 1516 N N . PRO A 1 197 ? -9.337 4.002 9.401 1.00 78.81 197 PRO A N 1
ATOM 1517 C CA . PRO A 1 197 ? -10.585 3.464 9.944 1.00 78.81 197 PRO A CA 1
ATOM 1518 C C . PRO A 1 197 ? -10.384 2.531 11.144 1.00 78.81 197 PRO A C 1
ATOM 1520 O O . PRO A 1 197 ? -11.123 2.658 12.118 1.00 78.81 197 PRO A O 1
ATOM 1523 N N . LEU A 1 198 ? -9.380 1.647 11.107 1.00 83.69 198 LEU A N 1
ATOM 1524 C CA . LEU A 1 198 ? -9.074 0.741 12.221 1.00 83.69 198 LEU A CA 1
ATOM 1525 C C . LEU A 1 198 ? -8.659 1.512 13.473 1.00 83.69 198 LEU A C 1
ATOM 1527 O O . LEU A 1 198 ? -9.161 1.247 14.560 1.00 83.69 198 LEU A O 1
ATOM 1531 N N . TYR A 1 199 ? -7.806 2.521 13.313 1.00 84.50 199 TYR A N 1
ATOM 1532 C CA . TYR A 1 199 ? -7.351 3.346 14.427 1.00 84.50 199 TYR A CA 1
ATOM 1533 C C . TYR A 1 199 ? -8.485 4.182 15.040 1.00 84.50 199 TYR A C 1
ATOM 1535 O O . TYR A 1 199 ? -8.564 4.348 16.257 1.00 84.50 199 TYR A O 1
ATOM 1543 N N . ARG A 1 200 ? -9.425 4.665 14.213 1.00 82.81 200 ARG A N 1
ATOM 1544 C CA . ARG A 1 200 ? -10.651 5.316 14.704 1.00 82.81 200 ARG A CA 1
ATOM 1545 C C . ARG A 1 200 ? -11.525 4.355 15.502 1.00 82.81 200 ARG A C 1
ATOM 1547 O O . ARG A 1 200 ? -12.000 4.743 16.564 1.00 82.81 200 ARG A O 1
ATOM 1554 N N . LEU A 1 201 ? -11.702 3.124 15.019 1.00 84.31 201 LEU A N 1
ATOM 1555 C CA . LEU A 1 201 ? -12.462 2.097 15.727 1.00 84.31 201 LEU A CA 1
ATOM 1556 C C . LEU A 1 201 ? -11.813 1.742 17.071 1.00 84.31 201 LEU A C 1
ATOM 1558 O O . LEU A 1 201 ? -12.506 1.707 18.080 1.00 84.31 201 LEU A O 1
ATOM 1562 N N . MET A 1 202 ? -10.494 1.540 17.093 1.00 85.06 202 MET A N 1
ATOM 1563 C CA . MET A 1 202 ? -9.722 1.279 18.312 1.00 85.06 202 MET A CA 1
ATOM 1564 C C . MET A 1 202 ? -9.910 2.398 19.339 1.00 85.06 202 MET A C 1
ATOM 1566 O O . MET A 1 202 ? -10.325 2.130 20.460 1.00 85.06 202 MET A O 1
ATOM 1570 N N . ARG A 1 203 ? -9.709 3.662 18.941 1.00 83.12 203 ARG A N 1
ATOM 1571 C CA . ARG A 1 203 ? -9.912 4.814 19.835 1.00 83.12 203 ARG A CA 1
ATOM 1572 C C . ARG A 1 203 ? -11.348 4.938 20.339 1.00 83.12 203 ARG A C 1
ATOM 1574 O O . ARG A 1 203 ? -11.560 5.445 21.432 1.00 83.12 203 ARG A O 1
ATOM 1581 N N . GLN A 1 204 ? -12.340 4.553 19.537 1.00 79.69 204 GLN A N 1
ATOM 1582 C CA . GLN A 1 204 ? -13.736 4.525 19.982 1.00 79.69 204 GLN A CA 1
ATOM 1583 C C . GLN A 1 204 ? -13.987 3.381 20.968 1.00 79.69 204 GLN A C 1
ATOM 1585 O O . GLN A 1 204 ? -14.728 3.574 21.923 1.00 79.69 204 GLN A O 1
ATOM 1590 N N . ALA A 1 205 ? -13.345 2.229 20.769 1.00 81.12 205 ALA A N 1
ATOM 1591 C CA . ALA A 1 205 ? -13.444 1.090 21.670 1.00 81.12 205 ALA A CA 1
ATOM 1592 C C . ALA A 1 205 ? -12.742 1.339 23.019 1.00 81.12 205 ALA A C 1
ATOM 1594 O O . ALA A 1 205 ? -13.297 0.990 24.051 1.00 81.12 205 ALA A O 1
ATOM 1595 N N . GLU A 1 206 ? -11.577 1.994 23.040 1.00 80.12 206 GLU A N 1
ATOM 1596 C CA . GLU A 1 206 ? -10.894 2.400 24.286 1.00 80.12 206 GLU A CA 1
ATOM 1597 C C . GLU A 1 206 ? -11.706 3.409 25.102 1.00 80.12 206 GLU A C 1
ATOM 1599 O O . GLU A 1 206 ? -11.638 3.437 26.325 1.00 80.12 206 GLU A O 1
ATOM 1604 N N . LYS A 1 207 ? -12.484 4.248 24.414 1.00 74.44 207 LYS A N 1
ATOM 1605 C CA . LYS A 1 207 ? -13.350 5.257 25.024 1.00 74.44 207 LYS A CA 1
ATOM 1606 C C . LYS A 1 207 ? -14.722 4.722 25.410 1.00 74.44 207 LYS A C 1
ATOM 1608 O O . LYS A 1 207 ? -15.579 5.537 25.730 1.00 74.44 207 LYS A O 1
ATOM 1613 N N . LEU A 1 208 ? -14.966 3.413 25.349 1.00 69.88 208 LEU A N 1
ATOM 1614 C CA . LEU A 1 208 ? -16.165 2.823 25.939 1.00 69.88 208 LEU A CA 1
ATOM 1615 C C . LEU A 1 208 ? -16.022 2.912 27.468 1.00 69.88 208 LEU A C 1
ATOM 1617 O O . LEU A 1 208 ? -15.246 2.137 28.028 1.00 69.88 208 LEU A O 1
ATOM 1621 N N . PRO A 1 209 ? -16.700 3.847 28.166 1.00 63.12 209 PRO A N 1
ATOM 1622 C CA . PRO A 1 209 ? -16.769 3.811 29.614 1.00 63.12 209 PRO A CA 1
ATOM 1623 C C . PRO A 1 209 ? -17.293 2.450 30.067 1.00 63.12 209 PRO A C 1
ATOM 1625 O O . PRO A 1 209 ? -18.257 1.914 29.523 1.00 63.12 209 PRO A O 1
ATOM 1628 N N . PHE A 1 210 ? -16.646 1.917 31.098 1.00 58.75 210 PHE A N 1
ATOM 1629 C CA . PHE A 1 210 ? -17.168 0.796 31.878 1.00 58.75 210 PHE A CA 1
ATOM 1630 C C . PHE A 1 210 ? -18.378 1.200 32.727 1.00 58.75 210 PHE A C 1
ATOM 1632 O O . PHE A 1 210 ? -19.053 0.336 33.281 1.00 58.75 210 PHE A O 1
ATOM 1639 N N . ASP A 1 211 ? -18.639 2.503 32.814 1.00 54.12 211 ASP A N 1
ATOM 1640 C CA . ASP A 1 211 ? -19.624 3.090 33.698 1.00 54.12 211 ASP A CA 1
ATOM 1641 C C . ASP A 1 211 ? -20.892 3.522 32.950 1.00 54.12 211 ASP A C 1
ATOM 1643 O O . ASP A 1 211 ? -20.873 3.859 31.760 1.00 54.12 211 ASP A O 1
ATOM 1647 N N . ARG A 1 212 ? -22.024 3.459 33.649 1.00 53.88 212 ARG A N 1
ATOM 1648 C CA . ARG A 1 212 ? -23.361 3.505 33.048 1.00 53.88 212 ARG A CA 1
ATOM 1649 C C . ARG A 1 212 ? -23.628 4.766 32.222 1.00 53.88 212 ARG A C 1
ATOM 1651 O O . ARG A 1 212 ? -23.526 5.894 32.693 1.00 53.88 212 ARG A O 1
ATOM 1658 N N . GLY A 1 213 ? -24.248 4.543 31.061 1.00 54.53 213 GLY A N 1
ATOM 1659 C CA . GLY A 1 213 ? -25.443 5.314 30.711 1.00 54.53 213 GLY A CA 1
ATOM 1660 C C . GLY A 1 213 ? -25.350 6.336 29.586 1.00 54.53 213 GLY A C 1
ATOM 1661 O O . GLY A 1 213 ? -26.314 7.086 29.431 1.00 54.53 213 GLY A O 1
ATOM 1662 N N . ARG A 1 214 ? -24.279 6.405 28.780 1.00 54.84 214 ARG A N 1
ATOM 1663 C CA . ARG A 1 214 ? -24.284 7.327 27.620 1.00 54.84 214 ARG A CA 1
ATOM 1664 C C . ARG A 1 214 ? -23.199 7.120 26.560 1.00 54.84 214 ARG A C 1
ATOM 1666 O O . ARG A 1 214 ? -22.804 8.070 25.891 1.00 54.84 214 ARG A O 1
ATOM 1673 N N . SER A 1 215 ? -22.721 5.897 26.362 1.00 62.22 215 SER A N 1
ATOM 1674 C CA . SER A 1 215 ? -21.803 5.637 25.252 1.00 62.22 215 SER A CA 1
ATOM 1675 C C . SER A 1 215 ? -22.535 5.707 23.919 1.00 62.22 215 SER A C 1
ATOM 1677 O O . SER A 1 215 ? -23.340 4.830 23.596 1.00 62.22 215 SER A O 1
ATOM 1679 N N . GLU A 1 216 ? -22.244 6.751 23.142 1.00 72.56 216 GLU A N 1
ATOM 1680 C CA . GLU A 1 216 ? -22.681 6.827 21.751 1.00 72.56 216 GLU A CA 1
ATOM 1681 C C . GLU A 1 216 ? -22.262 5.547 21.011 1.00 72.56 216 GLU A C 1
ATOM 1683 O O . GLU A 1 216 ? -21.102 5.132 21.120 1.00 72.56 216 GLU A O 1
ATOM 1688 N N . PRO A 1 217 ? -23.177 4.912 20.255 1.00 76.44 217 PRO A N 1
ATOM 1689 C CA . PRO A 1 217 ? -22.840 3.737 19.471 1.00 76.44 217 PRO A CA 1
ATOM 1690 C C . PRO A 1 217 ? -21.652 4.027 18.558 1.00 76.44 217 PRO A C 1
ATOM 1692 O O . PRO A 1 217 ? -21.589 5.071 17.900 1.00 76.44 217 PRO A O 1
ATOM 1695 N N . ILE A 1 218 ? -20.735 3.068 18.453 1.00 83.12 218 ILE A N 1
ATOM 1696 C CA . ILE A 1 218 ? -19.617 3.161 17.521 1.00 83.12 218 ILE A CA 1
ATOM 1697 C C . ILE A 1 218 ? -20.187 3.325 16.112 1.00 83.12 218 ILE A C 1
ATOM 1699 O O . ILE A 1 218 ? -20.952 2.484 15.626 1.00 83.12 218 ILE A O 1
ATOM 1703 N N . LYS A 1 219 ? -19.800 4.415 15.444 1.00 81.81 219 LYS A N 1
ATOM 1704 C CA . LYS A 1 219 ? -20.264 4.739 14.094 1.00 81.81 219 LYS A CA 1
ATOM 1705 C C . LYS A 1 219 ? -19.841 3.650 13.109 1.00 81.81 219 LYS A C 1
ATOM 1707 O O . LYS A 1 219 ? -18.653 3.438 12.876 1.00 81.81 219 LYS A O 1
ATOM 1712 N N . GLU A 1 220 ? -20.819 3.029 12.454 1.00 84.56 220 GLU A N 1
ATOM 1713 C CA . GLU A 1 220 ? -20.612 1.982 11.446 1.00 84.56 220 GLU A CA 1
ATOM 1714 C C . GLU A 1 220 ? -20.081 2.558 10.123 1.00 84.56 220 GLU A C 1
ATOM 1716 O O . GLU A 1 220 ? -20.789 2.662 9.121 1.00 84.56 220 GLU A O 1
ATOM 1721 N N . SER A 1 221 ? -18.816 2.968 10.113 1.00 77.94 221 SER A N 1
ATOM 1722 C CA . SER A 1 221 ? -18.172 3.586 8.955 1.00 77.94 221 SER A CA 1
ATOM 1723 C C . SER A 1 221 ? -16.947 2.804 8.491 1.00 77.94 221 SER A C 1
ATOM 1725 O O . SER A 1 221 ? -16.274 2.150 9.281 1.00 77.94 221 SER A O 1
ATOM 1727 N N . GLY A 1 222 ? -16.652 2.890 7.193 1.00 79.44 222 GLY A N 1
ATOM 1728 C CA . GLY A 1 222 ? -15.522 2.199 6.573 1.00 79.44 222 GLY A CA 1
ATOM 1729 C C . GLY A 1 222 ? -15.909 0.908 5.838 1.00 79.44 222 GLY A C 1
ATOM 1730 O O . GLY A 1 222 ? -17.090 0.711 5.526 1.00 79.44 222 GLY A O 1
ATOM 1731 N N . PRO A 1 223 ? -14.909 0.061 5.523 1.00 83.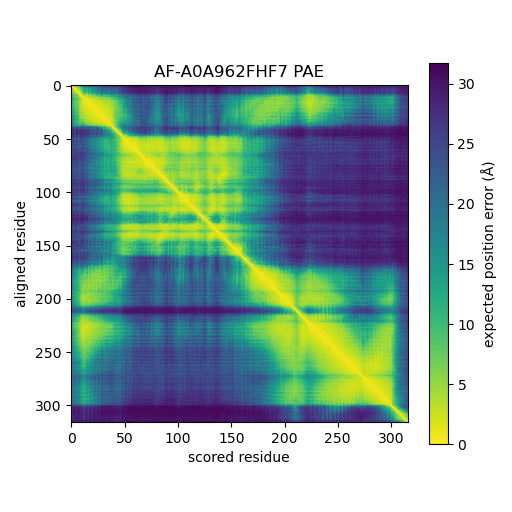62 223 PRO A N 1
ATOM 1732 C CA . PRO A 1 223 ? -15.092 -1.231 4.871 1.00 83.62 223 PRO A CA 1
ATOM 1733 C C . PRO A 1 223 ? -16.076 -2.140 5.610 1.00 83.62 223 PRO A C 1
ATOM 1735 O O . PRO A 1 223 ? -16.263 -2.045 6.825 1.00 83.62 223 PRO A O 1
ATOM 1738 N N . ARG A 1 224 ? -16.693 -3.057 4.868 1.00 86.12 224 ARG A N 1
ATOM 1739 C CA . ARG A 1 224 ? -17.731 -3.986 5.314 1.00 86.12 224 ARG A CA 1
ATOM 1740 C C . ARG A 1 224 ? -17.330 -4.763 6.569 1.00 86.12 224 ARG A C 1
ATOM 1742 O O . ARG A 1 224 ? -18.179 -4.967 7.431 1.00 86.12 224 ARG A O 1
ATOM 1749 N N . GLU A 1 225 ? -16.077 -5.180 6.674 1.00 87.19 225 GLU A N 1
ATOM 1750 C CA . GLU A 1 225 ? -15.508 -5.907 7.810 1.00 87.19 225 GLU A CA 1
ATOM 1751 C C . GLU A 1 225 ? -15.457 -5.020 9.057 1.00 87.19 225 GLU A C 1
ATOM 1753 O O . GLU A 1 225 ? -15.906 -5.430 10.125 1.00 87.19 225 GLU A O 1
ATOM 1758 N N . ILE A 1 226 ? -15.019 -3.766 8.905 1.00 87.62 226 ILE A N 1
ATOM 1759 C CA . ILE A 1 226 ? -14.991 -2.785 9.998 1.00 87.62 226 ILE A CA 1
ATOM 1760 C C . ILE A 1 226 ? -16.416 -2.471 10.458 1.00 87.62 226 ILE A C 1
ATOM 1762 O O . ILE A 1 226 ? -16.684 -2.511 11.654 1.00 87.62 226 ILE A O 1
ATOM 1766 N N . ARG A 1 227 ? -17.370 -2.277 9.534 1.00 88.25 227 ARG A N 1
ATOM 1767 C CA . ARG A 1 227 ? -18.791 -2.093 9.894 1.00 88.25 227 ARG A CA 1
ATOM 1768 C C . ARG A 1 227 ? -19.361 -3.299 10.646 1.00 88.25 227 ARG A C 1
ATOM 1770 O O . ARG A 1 227 ? -20.144 -3.126 11.576 1.00 88.25 227 ARG A O 1
ATOM 1777 N N . GLN A 1 228 ? -19.008 -4.520 10.236 1.00 89.25 228 GLN A N 1
ATOM 1778 C CA . GLN A 1 228 ? -19.443 -5.740 10.923 1.00 89.25 228 GLN A CA 1
ATOM 1779 C C . GLN A 1 228 ? -18.881 -5.822 12.344 1.00 89.25 228 GLN A C 1
ATOM 1781 O O . GLN A 1 228 ? -19.626 -6.163 13.266 1.00 89.25 228 GLN A O 1
ATOM 1786 N N . LEU A 1 229 ? -17.611 -5.458 12.531 1.00 89.88 229 LEU A N 1
ATOM 1787 C CA . LEU A 1 229 ? -16.987 -5.402 13.848 1.00 89.88 229 LEU A CA 1
ATOM 1788 C C . LEU A 1 229 ? -17.620 -4.316 14.730 1.00 89.88 229 LEU A C 1
ATOM 1790 O O . LEU A 1 229 ? -17.995 -4.610 15.863 1.00 89.88 229 LEU A O 1
ATOM 1794 N N . SER A 1 230 ? -17.851 -3.107 14.203 1.00 89.88 230 SER A N 1
ATOM 1795 C CA . SER A 1 230 ? -18.583 -2.044 14.912 1.00 89.88 230 SER A CA 1
ATOM 1796 C C . SER A 1 230 ? -19.970 -2.516 15.359 1.00 89.88 230 SER A C 1
ATOM 1798 O O . SER A 1 230 ? -20.352 -2.312 16.508 1.00 89.88 230 SER A O 1
ATOM 1800 N N . ARG A 1 231 ? -20.708 -3.233 14.498 1.00 90.94 231 ARG A N 1
ATOM 1801 C CA . ARG A 1 231 ? -22.000 -3.837 14.868 1.00 90.94 231 ARG A CA 1
ATOM 1802 C C . ARG A 1 231 ? -21.882 -4.852 15.995 1.00 90.94 231 ARG A C 1
ATOM 1804 O O . ARG A 1 231 ? -22.754 -4.892 16.861 1.00 90.94 231 ARG A O 1
ATOM 1811 N N . ALA A 1 232 ? -20.856 -5.698 15.968 1.00 90.50 232 ALA A N 1
ATOM 1812 C CA . ALA A 1 232 ? -20.628 -6.684 17.017 1.00 90.50 232 ALA A CA 1
ATOM 1813 C C . ALA A 1 232 ? -20.313 -6.011 18.362 1.00 90.50 232 ALA A C 1
ATOM 1815 O O . ALA A 1 232 ? -20.928 -6.369 19.366 1.00 90.50 232 ALA A O 1
ATOM 1816 N N . LEU A 1 233 ? -19.456 -4.986 18.363 1.00 88.38 233 LEU A N 1
ATOM 1817 C CA . LEU A 1 233 ? -19.138 -4.188 19.551 1.00 88.38 233 LEU A CA 1
ATOM 1818 C C . LEU A 1 233 ? -20.377 -3.475 20.104 1.00 88.38 233 LEU A C 1
ATOM 1820 O O . LEU A 1 233 ? -20.677 -3.608 21.286 1.00 88.38 233 LEU A O 1
ATOM 1824 N N . ASN A 1 234 ? -21.181 -2.840 19.248 1.00 89.00 234 ASN A N 1
ATOM 1825 C CA . ASN A 1 234 ? -22.435 -2.198 19.662 1.00 89.00 234 ASN A CA 1
ATOM 1826 C C . ASN A 1 234 ? -23.454 -3.199 20.245 1.00 89.00 234 ASN A C 1
ATOM 1828 O O . ASN A 1 234 ? -24.277 -2.847 21.091 1.00 89.00 234 ASN A O 1
ATOM 1832 N N . ARG A 1 235 ? -23.458 -4.461 19.788 1.00 89.69 235 ARG A N 1
ATOM 1833 C CA . ARG A 1 235 ? -24.275 -5.520 20.411 1.00 89.69 235 ARG A CA 1
ATOM 1834 C C . ARG A 1 235 ? -23.734 -5.916 21.783 1.00 89.69 235 ARG A C 1
ATOM 1836 O O . ARG A 1 235 ? -24.530 -6.109 22.697 1.00 89.69 235 ARG A O 1
ATOM 1843 N N . MET A 1 236 ? -22.415 -6.033 21.924 1.00 88.19 236 MET A N 1
ATOM 1844 C CA . MET A 1 236 ? -21.771 -6.346 23.200 1.00 88.19 236 MET A CA 1
ATOM 1845 C C . MET A 1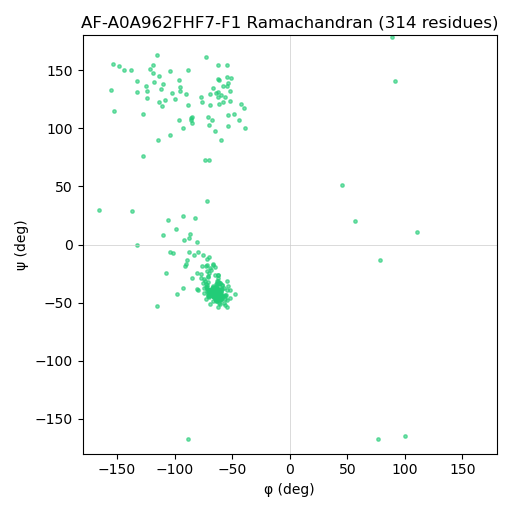 236 ? -22.042 -5.254 24.238 1.00 88.19 236 MET A C 1
ATOM 1847 O O . MET A 1 236 ? -22.474 -5.574 25.339 1.00 88.19 236 MET A O 1
ATOM 1851 N N . GLN A 1 237 ? -21.888 -3.987 23.851 1.00 85.19 237 GLN A N 1
ATOM 1852 C CA . GLN A 1 237 ? -22.174 -2.826 24.691 1.00 85.19 237 GLN A CA 1
ATOM 1853 C C . GLN A 1 237 ? -23.610 -2.867 25.231 1.00 85.19 237 GLN A C 1
ATOM 1855 O O . GLN A 1 237 ? -23.810 -2.897 26.439 1.00 85.19 237 GLN A O 1
ATOM 1860 N N . ARG A 1 238 ? -24.610 -3.016 24.348 1.00 87.12 238 ARG A N 1
ATOM 1861 C CA . ARG A 1 238 ? -26.022 -3.135 24.762 1.00 87.12 238 ARG A CA 1
ATOM 1862 C C . ARG A 1 238 ? -26.271 -4.297 25.722 1.00 87.12 238 ARG A C 1
ATOM 1864 O O . ARG A 1 238 ? -27.089 -4.186 26.631 1.00 87.12 238 ARG A O 1
ATOM 1871 N N . ARG A 1 239 ? -25.583 -5.424 25.519 1.00 87.31 239 ARG A N 1
ATOM 1872 C CA . ARG A 1 239 ? -25.698 -6.586 26.406 1.00 87.31 239 ARG A CA 1
ATOM 1873 C C . ARG A 1 239 ? -25.130 -6.279 27.792 1.00 87.31 239 ARG A C 1
ATOM 1875 O O . ARG A 1 239 ? -25.782 -6.616 28.776 1.00 87.31 239 ARG A O 1
ATOM 1882 N N . ILE A 1 240 ? -23.969 -5.630 27.865 1.00 86.25 240 ILE A N 1
ATOM 1883 C CA . ILE A 1 240 ? -23.355 -5.203 29.128 1.00 86.25 240 ILE A CA 1
ATOM 1884 C C . ILE A 1 240 ? -24.279 -4.217 29.847 1.00 86.25 240 ILE A C 1
ATOM 1886 O O . ILE A 1 240 ? -24.649 -4.483 30.986 1.00 86.25 240 ILE A O 1
ATOM 1890 N N . ASP A 1 241 ? -24.760 -3.177 29.164 1.00 84.12 241 ASP A N 1
ATOM 1891 C CA . ASP A 1 241 ? -25.681 -2.188 29.743 1.00 84.12 241 ASP A CA 1
ATOM 1892 C C . ASP A 1 241 ? -26.922 -2.858 30.353 1.00 84.12 241 ASP A C 1
ATOM 1894 O O . ASP A 1 241 ? -27.265 -2.620 31.514 1.00 84.12 241 ASP A O 1
ATOM 1898 N N . SER A 1 242 ? -27.548 -3.781 29.610 1.00 85.56 242 SER A N 1
ATOM 1899 C CA . SER A 1 242 ? -28.721 -4.525 30.088 1.00 85.56 242 SER A CA 1
ATOM 1900 C C . SER A 1 242 ? -28.422 -5.416 31.300 1.00 85.56 242 SER A C 1
ATOM 1902 O O . SER A 1 242 ? -29.267 -5.574 32.186 1.00 85.56 242 SER A O 1
ATOM 1904 N N . MET A 1 243 ? -27.217 -5.993 31.369 1.00 86.25 243 MET A N 1
ATOM 1905 C CA . MET A 1 243 ? -26.785 -6.844 32.477 1.00 86.25 243 MET A CA 1
ATOM 1906 C C . MET A 1 243 ? -26.548 -6.010 33.733 1.00 86.25 243 MET A C 1
ATOM 1908 O O . MET A 1 243 ? -27.006 -6.384 34.816 1.00 86.25 243 MET A O 1
ATOM 1912 N N . ILE A 1 244 ? -25.894 -4.855 33.581 1.00 83.56 244 ILE A N 1
ATOM 1913 C CA . ILE A 1 244 ? -25.674 -3.923 34.679 1.00 83.56 244 ILE A CA 1
ATOM 1914 C C . ILE A 1 244 ? -27.043 -3.435 35.173 1.00 83.56 244 ILE A C 1
ATOM 1916 O O . ILE A 1 244 ? -27.340 -3.584 36.358 1.00 83.56 244 ILE A O 1
ATOM 1920 N N . GLU A 1 245 ? -27.923 -2.906 34.310 1.00 83.94 245 GLU A N 1
ATOM 1921 C CA . GLU A 1 245 ? -29.287 -2.456 34.667 1.00 83.94 245 GLU A CA 1
ATOM 1922 C C . GLU A 1 245 ? -30.085 -3.530 35.422 1.00 83.94 245 GLU A C 1
ATOM 1924 O O . GLU A 1 245 ? -30.660 -3.258 36.477 1.00 83.94 245 GLU A O 1
ATOM 1929 N N . SER A 1 246 ? -30.060 -4.772 34.936 1.00 86.81 246 SER A N 1
ATOM 1930 C CA . SER A 1 246 ? -30.740 -5.895 35.589 1.00 86.81 246 SER A CA 1
ATOM 1931 C C . SER A 1 246 ? -30.185 -6.171 36.989 1.00 86.81 246 SER A C 1
ATOM 1933 O O . SER A 1 246 ? -30.965 -6.376 37.918 1.00 86.81 246 SER A O 1
ATOM 1935 N N . ARG A 1 247 ? -28.860 -6.091 37.177 1.00 85.38 247 ARG A N 1
ATOM 1936 C CA . ARG A 1 247 ? -28.223 -6.227 38.495 1.00 85.38 247 ARG A CA 1
ATOM 1937 C C . ARG A 1 247 ? -28.629 -5.104 39.452 1.00 85.38 247 ARG A C 1
ATOM 1939 O O . ARG A 1 247 ? -28.918 -5.389 40.608 1.00 85.38 247 ARG A O 1
ATOM 1946 N N . SER A 1 248 ? -28.700 -3.852 38.992 1.00 83.31 248 SER A N 1
ATOM 1947 C CA . SER A 1 248 ? -29.147 -2.731 39.844 1.00 83.31 248 SER A CA 1
ATOM 1948 C C . SER A 1 248 ? -30.612 -2.866 40.247 1.00 83.31 248 SER A C 1
ATOM 1950 O O . SER A 1 248 ? -30.932 -2.723 41.426 1.00 83.31 248 SER A O 1
ATOM 1952 N N . ARG A 1 249 ? -31.494 -3.246 39.311 1.00 86.06 249 ARG A N 1
ATOM 1953 C CA . ARG A 1 249 ? -32.904 -3.525 39.629 1.00 86.06 249 ARG A CA 1
ATOM 1954 C C . ARG A 1 249 ? -33.050 -4.650 40.651 1.00 86.06 249 ARG A C 1
ATOM 1956 O O . ARG A 1 249 ? -33.809 -4.500 41.604 1.00 86.06 249 ARG A O 1
ATOM 1963 N N . ALA A 1 250 ? -32.299 -5.739 40.491 1.00 87.62 250 ALA A N 1
ATOM 1964 C CA . ALA A 1 250 ? -32.308 -6.845 41.444 1.00 87.62 250 ALA A CA 1
ATOM 1965 C C . ALA A 1 250 ? -31.822 -6.406 42.837 1.00 87.62 250 ALA A C 1
ATOM 1967 O O . ALA A 1 250 ? -32.478 -6.702 43.831 1.00 87.62 250 ALA A O 1
ATOM 1968 N N . LEU A 1 251 ? -30.722 -5.648 42.921 1.00 86.38 251 LEU A N 1
ATOM 1969 C CA . LEU A 1 251 ? -30.211 -5.120 44.192 1.00 86.38 251 LEU A CA 1
ATOM 1970 C C . LEU A 1 251 ? -31.203 -4.164 44.869 1.00 86.38 251 LEU A C 1
ATOM 1972 O O . LEU A 1 251 ? -31.362 -4.213 46.087 1.00 86.38 251 LEU A O 1
ATOM 1976 N N . ALA A 1 252 ? -31.899 -3.326 44.095 1.00 85.06 252 ALA A N 1
ATOM 1977 C CA . ALA A 1 252 ? -32.936 -2.441 44.616 1.00 85.06 252 ALA A CA 1
ATOM 1978 C C . ALA A 1 252 ? -34.131 -3.225 45.188 1.00 85.06 252 ALA A C 1
ATOM 1980 O O . ALA A 1 252 ? -34.604 -2.897 46.276 1.00 85.06 252 ALA A O 1
ATOM 1981 N N . ALA A 1 253 ? -34.578 -4.282 44.501 1.00 87.88 253 ALA A N 1
ATOM 1982 C CA . ALA A 1 253 ? -35.646 -5.155 44.988 1.00 87.88 253 ALA A CA 1
ATOM 1983 C C . ALA A 1 253 ? -35.236 -5.899 46.273 1.00 87.88 253 ALA A C 1
ATOM 1985 O O . ALA A 1 253 ? -35.951 -5.850 47.270 1.00 87.88 253 ALA A O 1
ATOM 1986 N N . ILE A 1 254 ? -34.036 -6.492 46.298 1.00 89.56 254 ILE A N 1
ATOM 1987 C CA . ILE A 1 254 ? -33.503 -7.178 47.487 1.00 89.56 254 ILE A CA 1
ATOM 1988 C C . ILE A 1 254 ? -33.387 -6.208 48.673 1.00 89.56 254 ILE A C 1
ATOM 1990 O O . ILE A 1 254 ? -33.767 -6.547 49.791 1.00 89.56 254 ILE A O 1
ATOM 1994 N N . SER A 1 255 ? -32.899 -4.983 48.444 1.00 87.19 255 SER A N 1
ATOM 1995 C CA . SER A 1 255 ? -32.818 -3.940 49.476 1.00 87.19 255 SER A CA 1
ATOM 1996 C C . SER A 1 255 ? -34.180 -3.614 50.089 1.00 87.19 255 SER A C 1
ATOM 1998 O O . SER A 1 255 ? -34.295 -3.490 51.311 1.00 87.19 255 SER A O 1
ATOM 2000 N N . HIS A 1 256 ? -35.203 -3.481 49.245 1.00 89.19 256 HIS A N 1
ATOM 2001 C CA . HIS A 1 256 ? -36.564 -3.191 49.675 1.00 89.19 256 HIS A CA 1
ATOM 2002 C C . HIS A 1 256 ? -37.126 -4.308 50.570 1.00 89.19 256 HIS A C 1
ATOM 2004 O O . HIS A 1 256 ? -37.667 -4.044 51.651 1.00 89.19 256 HIS A O 1
ATOM 2010 N N . ASP A 1 257 ? -36.941 -5.563 50.166 1.00 92.44 257 ASP A N 1
ATOM 2011 C CA . ASP A 1 257 ? -37.450 -6.718 50.908 1.00 92.44 257 ASP A CA 1
ATOM 2012 C C . ASP A 1 257 ? -36.720 -6.897 52.246 1.00 92.44 257 ASP A C 1
ATOM 2014 O O . ASP A 1 257 ? -37.353 -7.117 53.283 1.00 92.44 257 ASP A O 1
ATOM 2018 N N . LEU A 1 258 ? -35.398 -6.702 52.264 1.00 91.38 258 LEU A N 1
ATOM 2019 C CA . LEU A 1 258 ? -34.608 -6.749 53.494 1.00 91.38 258 LEU A CA 1
ATOM 2020 C C . LEU A 1 258 ? -35.016 -5.648 54.484 1.00 91.38 258 LEU A C 1
ATOM 2022 O O . LEU A 1 258 ? -35.183 -5.941 55.666 1.00 91.38 258 LEU A O 1
ATOM 2026 N N . ARG A 1 259 ? -35.277 -4.414 54.025 1.00 87.81 259 ARG A N 1
ATOM 2027 C CA . ARG A 1 259 ? -35.793 -3.330 54.888 1.00 87.81 259 ARG A CA 1
ATOM 2028 C C . ARG A 1 259 ? -37.135 -3.698 55.525 1.00 87.81 259 ARG A C 1
ATOM 2030 O O . ARG A 1 259 ? -37.379 -3.390 56.693 1.00 87.81 259 ARG A O 1
ATOM 2037 N N . THR A 1 260 ? -37.993 -4.384 54.774 1.00 93.75 260 THR A N 1
ATOM 2038 C CA . THR A 1 260 ? -39.288 -4.867 55.269 1.00 93.75 260 THR A CA 1
ATOM 2039 C C . THR A 1 260 ? -39.102 -5.913 56.375 1.00 93.75 260 THR A C 1
ATOM 2041 O O . THR A 1 260 ? -39.765 -5.840 57.413 1.00 93.75 260 THR A O 1
ATOM 2044 N N . ILE A 1 261 ? -38.166 -6.856 56.204 1.00 94.00 261 ILE A N 1
ATOM 2045 C CA . ILE A 1 261 ? -37.858 -7.882 57.215 1.00 94.00 261 ILE A CA 1
ATOM 2046 C C . ILE A 1 261 ? -37.202 -7.260 58.460 1.00 94.00 261 ILE A C 1
ATOM 2048 O O . ILE A 1 261 ? -37.629 -7.573 59.571 1.00 94.00 261 ILE A O 1
ATOM 2052 N N . ILE A 1 262 ? -36.244 -6.341 58.297 1.00 92.00 262 ILE A N 1
ATOM 2053 C CA . ILE A 1 262 ? -35.576 -5.615 59.397 1.00 92.00 262 ILE A CA 1
ATOM 2054 C C . ILE A 1 262 ? -36.600 -4.842 60.234 1.00 92.00 262 ILE A C 1
ATOM 2056 O O . ILE A 1 262 ? -36.623 -4.951 61.459 1.00 92.00 262 ILE A O 1
ATOM 2060 N N . THR A 1 263 ? -37.515 -4.125 59.576 1.00 91.94 263 THR A N 1
ATOM 2061 C CA . THR A 1 263 ? -38.580 -3.375 60.259 1.00 91.94 263 THR A CA 1
ATOM 2062 C C . THR A 1 263 ? -39.489 -4.311 61.058 1.00 91.94 263 THR A C 1
ATOM 2064 O O . THR A 1 263 ? -39.848 -4.019 62.198 1.00 91.94 263 THR A O 1
ATOM 2067 N N . ARG A 1 264 ? -39.825 -5.484 60.506 1.00 94.31 264 ARG A N 1
ATOM 2068 C CA . ARG A 1 264 ? -40.610 -6.503 61.217 1.00 94.31 264 ARG A CA 1
ATOM 2069 C C . ARG A 1 264 ? -39.855 -7.088 62.413 1.00 94.31 264 ARG A C 1
ATOM 2071 O O . ARG A 1 264 ? -40.483 -7.332 63.441 1.00 94.31 264 ARG A O 1
ATOM 2078 N N . MET A 1 265 ? -38.548 -7.327 62.291 1.00 91.56 265 MET A N 1
ATOM 2079 C CA . MET A 1 265 ? -37.715 -7.785 63.410 1.00 91.56 265 MET A CA 1
ATOM 2080 C C . MET A 1 265 ? -37.709 -6.754 64.537 1.00 91.56 265 MET A C 1
ATOM 2082 O O . MET A 1 265 ? -38.000 -7.131 65.667 1.00 91.56 265 MET A O 1
ATOM 2086 N N . ARG A 1 266 ? -37.522 -5.469 64.205 1.00 91.12 266 ARG A N 1
ATOM 2087 C CA . ARG A 1 266 ? -37.593 -4.349 65.156 1.00 91.12 266 ARG A CA 1
ATOM 2088 C C . ARG A 1 266 ? -38.927 -4.298 65.904 1.00 91.12 266 ARG A C 1
ATOM 2090 O O . ARG A 1 266 ? -38.944 -4.178 67.121 1.00 91.12 266 ARG A O 1
ATOM 2097 N N . LEU A 1 267 ? -40.048 -4.435 65.191 1.00 92.88 267 LEU A N 1
ATOM 2098 C CA . LEU A 1 267 ? -41.380 -4.452 65.809 1.00 92.88 267 LEU A CA 1
ATOM 2099 C C . LEU A 1 267 ? -41.587 -5.665 66.723 1.00 92.88 267 LEU A C 1
ATOM 2101 O O . LEU A 1 267 ? -42.191 -5.539 67.780 1.00 92.88 267 LEU A O 1
ATOM 2105 N N . ARG A 1 268 ? -41.102 -6.851 66.334 1.00 90.06 268 ARG A N 1
ATOM 2106 C CA . ARG A 1 268 ? -41.240 -8.068 67.152 1.00 90.06 268 ARG A CA 1
ATOM 2107 C C . ARG A 1 268 ? -40.422 -8.002 68.432 1.00 90.06 268 ARG A C 1
ATOM 2109 O O . ARG A 1 268 ? -40.873 -8.491 69.461 1.00 90.06 268 ARG A O 1
ATOM 2116 N N . SER A 1 269 ? -39.238 -7.409 68.372 1.00 90.69 269 SER A N 1
ATOM 2117 C CA . SER A 1 269 ? -38.360 -7.300 69.528 1.00 90.69 269 SER A CA 1
ATOM 2118 C C . SER A 1 269 ? -38.862 -6.304 70.579 1.00 90.69 269 SER A C 1
ATOM 2120 O O . SER A 1 269 ? -38.472 -6.417 71.736 1.00 90.69 269 SER A O 1
ATOM 2122 N N . GLU A 1 270 ? -39.789 -5.401 70.234 1.00 88.88 270 GLU A N 1
ATOM 2123 C CA . GLU A 1 270 ? -40.494 -4.560 71.216 1.00 88.88 270 GLU A CA 1
ATOM 2124 C C . GLU A 1 270 ? -41.346 -5.366 72.212 1.00 88.88 270 GLU A C 1
ATOM 2126 O O . GLU A 1 270 ? -41.534 -4.911 73.339 1.00 88.88 270 GLU A O 1
ATOM 2131 N N . PHE A 1 271 ? -41.813 -6.564 71.829 1.00 91.31 271 PHE A N 1
ATOM 2132 C CA . PHE A 1 271 ? -42.654 -7.446 72.654 1.00 91.31 271 PHE A CA 1
ATOM 2133 C C . PHE A 1 271 ? -41.864 -8.405 73.567 1.00 91.31 271 PHE A C 1
ATOM 2135 O O . PHE A 1 271 ? -42.456 -9.281 74.197 1.00 91.31 271 PHE A O 1
ATOM 2142 N N . ILE A 1 272 ? -40.534 -8.292 73.628 1.00 92.44 272 ILE A N 1
ATOM 2143 C CA . ILE A 1 272 ? -39.700 -9.108 74.524 1.00 92.44 272 ILE A CA 1
ATOM 2144 C C . ILE A 1 272 ? -39.810 -8.548 75.950 1.00 92.44 272 ILE A C 1
ATOM 2146 O O . ILE A 1 272 ? -39.574 -7.363 76.161 1.00 92.44 272 ILE A O 1
ATOM 2150 N N . ALA A 1 273 ? -40.154 -9.403 76.919 1.00 90.62 273 ALA A N 1
ATOM 2151 C CA . ALA A 1 273 ? -40.357 -9.011 78.320 1.00 90.62 273 ALA A CA 1
ATOM 2152 C C . ALA A 1 273 ? -39.052 -8.782 79.110 1.00 90.62 273 ALA A C 1
ATOM 2154 O O . ALA A 1 273 ? -39.055 -8.056 80.098 1.00 90.62 273 ALA A O 1
ATOM 2155 N N . ASP A 1 274 ? -37.948 -9.412 78.697 1.00 93.88 274 ASP A N 1
ATOM 2156 C CA . ASP A 1 274 ? -36.618 -9.196 79.277 1.00 93.88 274 ASP A CA 1
ATOM 2157 C C . ASP A 1 274 ? -35.943 -7.991 78.602 1.00 93.88 274 ASP A C 1
ATOM 2159 O O . ASP A 1 274 ? -35.520 -8.072 77.443 1.00 93.88 274 ASP A O 1
ATOM 2163 N N . ASP A 1 275 ? -35.820 -6.884 79.337 1.00 89.56 275 ASP A N 1
ATOM 2164 C CA . ASP A 1 275 ? -35.218 -5.636 78.855 1.00 89.56 275 ASP A CA 1
ATOM 2165 C C . ASP A 1 275 ? -33.751 -5.795 78.420 1.00 89.56 275 ASP A C 1
ATOM 2167 O O . ASP A 1 275 ? -33.313 -5.157 77.455 1.00 89.56 275 ASP A O 1
ATOM 2171 N N . ALA A 1 276 ? -32.982 -6.675 79.070 1.00 89.88 276 ALA A N 1
ATOM 2172 C CA . ALA A 1 276 ? -31.586 -6.910 78.707 1.00 89.88 276 ALA A CA 1
ATOM 2173 C C . ALA A 1 276 ? -31.478 -7.662 77.370 1.00 89.88 276 ALA A C 1
ATOM 2175 O O . ALA A 1 276 ? -30.615 -7.352 76.541 1.00 89.88 276 ALA A O 1
ATOM 2176 N N . LEU A 1 277 ? -32.370 -8.628 77.134 1.00 89.56 277 LEU A N 1
ATOM 2177 C CA . LEU A 1 277 ? -32.455 -9.359 75.868 1.00 89.56 277 LEU A CA 1
ATOM 2178 C C . LEU A 1 277 ? -33.021 -8.483 74.740 1.00 89.56 277 LEU A C 1
ATOM 2180 O O . LEU A 1 277 ? -32.495 -8.506 73.624 1.00 89.56 277 LEU A O 1
ATOM 2184 N N . LYS A 1 278 ? -34.036 -7.660 75.034 1.00 92.38 278 LYS A N 1
ATOM 2185 C CA . LYS A 1 278 ? -34.599 -6.662 74.114 1.00 92.38 278 LYS A CA 1
ATOM 2186 C C . LYS A 1 278 ? -33.528 -5.691 73.622 1.00 92.38 278 LYS A C 1
ATOM 2188 O O . LYS A 1 278 ? -33.379 -5.513 72.413 1.00 92.38 278 LYS A O 1
ATOM 2193 N N . GLY A 1 279 ? -32.746 -5.110 74.536 1.00 90.19 279 GLY A N 1
ATOM 2194 C CA . GLY A 1 279 ? -31.670 -4.176 74.199 1.00 90.19 279 GLY A CA 1
ATOM 2195 C C . GLY A 1 279 ? -30.597 -4.791 73.294 1.00 90.19 279 GLY A C 1
ATOM 2196 O O . GLY A 1 279 ? -30.165 -4.154 72.332 1.00 90.19 279 GLY A O 1
ATOM 2197 N N . LYS A 1 280 ? -30.210 -6.052 73.541 1.00 91.62 280 LYS A N 1
ATOM 2198 C CA . LYS A 1 280 ? -29.275 -6.788 72.671 1.00 91.62 280 LYS A CA 1
ATOM 2199 C C . LYS A 1 280 ? -29.852 -7.020 71.271 1.00 91.62 280 LYS A C 1
ATOM 2201 O O . LYS A 1 280 ? -29.199 -6.676 70.292 1.00 91.62 280 LYS A O 1
ATOM 2206 N N . MET A 1 281 ? -31.091 -7.510 71.175 1.00 91.69 281 MET A N 1
ATOM 2207 C CA . MET A 1 281 ? -31.755 -7.768 69.890 1.00 91.69 281 MET A CA 1
ATOM 2208 C C . MET A 1 281 ? -31.903 -6.485 69.052 1.00 91.69 281 MET A C 1
ATOM 2210 O O . MET A 1 281 ? -31.705 -6.504 67.840 1.00 91.69 281 MET A O 1
ATOM 2214 N N . MET A 1 282 ? -32.205 -5.350 69.692 1.00 92.44 282 MET A N 1
ATOM 2215 C CA . MET A 1 282 ? -32.308 -4.056 69.005 1.00 92.44 282 MET A CA 1
ATOM 2216 C C . MET A 1 282 ? -30.976 -3.613 68.413 1.00 92.44 282 MET A C 1
ATOM 2218 O O . MET A 1 282 ? -30.934 -3.146 67.276 1.00 92.44 282 MET A O 1
ATOM 2222 N N . LYS A 1 283 ? -29.889 -3.806 69.166 1.00 92.44 283 LYS A N 1
ATOM 2223 C CA . LYS A 1 283 ? -28.533 -3.473 68.730 1.00 92.44 283 LYS A CA 1
ATOM 2224 C C . LYS A 1 283 ? -28.089 -4.327 67.539 1.00 92.44 283 LYS A C 1
ATOM 2226 O O . LYS A 1 283 ? -27.449 -3.810 66.623 1.00 92.44 283 LYS A O 1
ATOM 2231 N N . ASP A 1 284 ? -28.476 -5.600 67.507 1.00 93.31 284 ASP A N 1
ATOM 2232 C CA . ASP A 1 284 ? -28.205 -6.488 66.372 1.00 93.31 284 ASP A CA 1
ATOM 2233 C C . ASP A 1 284 ? -28.988 -6.062 65.119 1.00 93.31 284 ASP A C 1
ATOM 2235 O O . ASP A 1 284 ? -28.413 -5.972 64.032 1.00 93.31 284 ASP A O 1
ATOM 2239 N N . VAL A 1 285 ? -30.275 -5.715 65.260 1.00 93.19 285 VAL A N 1
ATOM 2240 C CA . VAL A 1 285 ? -31.110 -5.211 64.150 1.00 93.19 285 VAL A CA 1
ATOM 2241 C C . VAL A 1 285 ? -30.571 -3.888 63.595 1.00 93.19 285 VAL A C 1
ATOM 2243 O O . VAL A 1 285 ? -30.500 -3.714 62.379 1.00 93.19 285 VAL A O 1
ATOM 2246 N N . GLU A 1 286 ? -30.144 -2.969 64.462 1.00 91.69 286 GLU A N 1
ATOM 2247 C CA . GLU A 1 286 ? -29.521 -1.700 64.063 1.00 91.69 286 GLU A CA 1
ATOM 2248 C C . GLU A 1 286 ? -28.177 -1.920 63.349 1.00 91.69 286 GLU A C 1
ATOM 2250 O O . GLU A 1 286 ? -27.874 -1.270 62.345 1.00 91.69 286 GLU A O 1
ATOM 2255 N N . THR A 1 287 ? -27.400 -2.906 63.801 1.00 92.69 287 THR A N 1
ATOM 2256 C CA . THR A 1 287 ? -26.156 -3.313 63.136 1.00 92.69 287 THR A CA 1
ATOM 2257 C C . THR A 1 287 ? -26.429 -3.877 61.739 1.00 92.69 287 THR A C 1
ATOM 2259 O O . THR A 1 287 ? -25.748 -3.495 60.784 1.00 92.69 287 THR A O 1
ATOM 2262 N N . MET A 1 288 ? -27.443 -4.737 61.585 1.00 92.06 288 MET A N 1
ATOM 2263 C CA . MET A 1 288 ? -27.853 -5.279 60.283 1.00 92.06 288 MET A CA 1
ATOM 2264 C C . MET A 1 288 ? -28.319 -4.182 59.318 1.00 92.06 288 MET A C 1
ATOM 2266 O O . MET A 1 288 ? -27.915 -4.191 58.154 1.00 92.06 288 MET A O 1
ATOM 2270 N N . ASP A 1 289 ? -29.116 -3.218 59.791 1.00 89.94 289 ASP A N 1
ATOM 2271 C CA . ASP A 1 289 ? -29.562 -2.077 58.981 1.00 89.94 289 ASP A CA 1
ATOM 2272 C C . ASP A 1 289 ? -28.377 -1.207 58.532 1.00 89.94 289 ASP A C 1
ATOM 2274 O O . ASP A 1 289 ? -28.247 -0.878 57.349 1.00 89.94 289 ASP A O 1
ATOM 2278 N N . SER A 1 290 ? -27.431 -0.936 59.440 1.00 89.75 290 SER A N 1
ATOM 2279 C CA . SER A 1 290 ? -26.199 -0.203 59.126 1.00 89.75 290 SER A CA 1
ATOM 2280 C C . SER A 1 290 ? -25.334 -0.927 58.087 1.00 89.75 290 SER A C 1
ATOM 2282 O O . SER A 1 290 ? -24.868 -0.311 57.124 1.00 89.75 290 SER A O 1
ATOM 2284 N N . MET A 1 291 ? -25.124 -2.240 58.239 1.00 88.62 291 MET A N 1
ATOM 2285 C CA . MET A 1 291 ? -24.355 -3.044 57.280 1.00 88.62 291 MET A CA 1
ATOM 2286 C C . MET A 1 291 ? -25.024 -3.089 55.904 1.00 88.62 291 MET A C 1
ATOM 2288 O O . MET A 1 291 ? -24.340 -2.984 54.882 1.00 88.62 291 MET A O 1
ATOM 2292 N N . LEU A 1 292 ? -26.350 -3.215 55.865 1.00 88.06 292 LEU A N 1
ATOM 2293 C CA . LEU A 1 292 ? -27.127 -3.201 54.631 1.00 88.06 292 LEU A CA 1
ATOM 2294 C C . LEU A 1 292 ? -27.015 -1.850 53.921 1.00 88.06 292 LEU A C 1
ATOM 2296 O O . LEU A 1 292 ? -26.746 -1.805 52.720 1.00 88.06 292 LEU A O 1
ATOM 2300 N N . HIS A 1 293 ? -27.153 -0.751 54.663 1.00 84.38 293 HIS A N 1
ATOM 2301 C CA . HIS A 1 293 ? -27.016 0.593 54.117 1.00 84.38 293 HIS A CA 1
ATOM 2302 C C . HIS A 1 293 ? -25.616 0.826 53.534 1.00 84.38 293 HIS A C 1
ATOM 2304 O O . HIS A 1 293 ? -25.495 1.263 52.392 1.00 84.38 293 HIS A O 1
ATOM 2310 N N . LYS A 1 294 ? -24.556 0.451 54.264 1.00 86.00 294 LYS A N 1
ATOM 2311 C CA . LYS A 1 294 ? -23.161 0.575 53.801 1.00 86.00 294 LYS A CA 1
ATOM 2312 C C . LYS A 1 294 ? -22.893 -0.220 52.524 1.00 86.00 294 LYS A C 1
ATOM 2314 O O . LYS A 1 294 ? -22.296 0.312 51.594 1.00 86.00 294 LYS A O 1
ATOM 2319 N N . ASN A 1 295 ? -23.367 -1.465 52.443 1.00 84.31 295 ASN A N 1
ATOM 2320 C CA . ASN A 1 295 ? -23.194 -2.286 51.242 1.00 84.31 295 ASN A CA 1
ATOM 2321 C C . ASN A 1 295 ? -23.966 -1.731 50.039 1.00 84.31 295 ASN A C 1
ATOM 2323 O O . ASN A 1 295 ? -23.464 -1.768 48.920 1.00 84.31 295 ASN A O 1
ATOM 2327 N N . LEU A 1 296 ? -25.163 -1.180 50.247 1.00 81.81 296 LEU A N 1
ATOM 2328 C CA . LEU A 1 296 ? -25.928 -0.552 49.168 1.00 81.81 296 LEU A CA 1
ATOM 2329 C C . LEU A 1 296 ? -25.298 0.752 48.692 1.00 81.81 296 LEU A C 1
ATOM 2331 O O . LEU A 1 296 ? -25.280 0.999 47.491 1.00 81.81 296 LEU A O 1
ATOM 2335 N N . VAL A 1 297 ? -24.764 1.561 49.609 1.00 80.25 297 VAL A N 1
ATOM 2336 C CA . VAL A 1 297 ? -24.005 2.769 49.268 1.00 80.25 297 VAL A CA 1
ATOM 2337 C C . VAL A 1 297 ? -22.736 2.402 48.504 1.00 80.25 297 VAL A C 1
ATOM 2339 O O . VAL A 1 297 ? -22.448 3.046 47.509 1.00 80.25 297 VAL A O 1
ATOM 2342 N N . TYR A 1 298 ? -22.027 1.338 48.886 1.00 77.94 298 TYR A N 1
ATOM 2343 C CA . TYR A 1 298 ? -20.859 0.851 48.148 1.00 77.94 298 TYR A CA 1
ATOM 2344 C C . TYR A 1 298 ? -21.220 0.351 46.739 1.00 77.94 298 TYR A C 1
ATOM 2346 O O . TYR A 1 298 ? -20.606 0.761 45.761 1.00 77.94 298 TYR A O 1
ATOM 2354 N N . LEU A 1 299 ? -22.267 -0.472 46.610 1.00 74.94 299 LEU A N 1
ATOM 2355 C CA . LEU A 1 299 ? -22.712 -1.027 45.323 1.00 74.94 299 LEU A CA 1
ATOM 2356 C C . LEU A 1 299 ? -23.383 0.003 44.401 1.00 74.94 299 LEU A C 1
ATOM 2358 O O . LEU A 1 299 ? -23.451 -0.213 43.193 1.00 74.94 299 LEU A O 1
ATOM 2362 N N . ARG A 1 300 ? -23.912 1.095 44.961 1.00 68.62 300 ARG A N 1
ATOM 2363 C CA . ARG A 1 300 ? -24.429 2.253 44.215 1.00 68.62 300 ARG A CA 1
ATOM 2364 C C . ARG A 1 300 ? -23.340 3.315 43.995 1.00 68.62 300 ARG A C 1
ATOM 2366 O O . ARG A 1 300 ? -23.480 4.147 43.116 1.00 68.62 300 ARG A O 1
ATOM 2373 N N . GLY A 1 301 ? -22.260 3.278 44.772 1.00 59.47 301 GLY A N 1
ATOM 2374 C CA . GLY A 1 301 ? -21.211 4.295 44.874 1.00 59.47 301 GLY A CA 1
ATOM 2375 C C . GLY A 1 301 ? -20.141 4.276 43.786 1.00 59.47 301 GLY A C 1
ATOM 2376 O O . GLY A 1 301 ? -19.275 5.142 43.812 1.00 59.47 301 GLY A O 1
ATOM 2377 N N . GLU A 1 302 ? -20.224 3.387 42.794 1.00 55.06 302 GLU A N 1
ATOM 2378 C CA . GLU A 1 302 ? -19.614 3.673 41.485 1.00 55.06 302 GLU A CA 1
ATOM 2379 C C . GLU A 1 302 ? -20.333 4.848 40.774 1.00 55.06 302 GLU A C 1
ATOM 2381 O O . GLU A 1 302 ? -19.736 5.490 39.925 1.00 55.06 302 GLU A O 1
ATOM 2386 N N . GLU A 1 303 ? -21.560 5.234 41.170 1.00 51.72 303 GLU A N 1
ATOM 2387 C CA . GLU A 1 303 ? -22.316 6.337 40.536 1.00 51.72 303 GLU A CA 1
ATOM 2388 C C . GLU A 1 303 ? -22.033 7.740 41.116 1.00 51.72 303 GLU A C 1
ATOM 2390 O O . GLU A 1 303 ? -22.507 8.736 40.566 1.00 51.72 303 GLU A O 1
ATOM 2395 N N . ALA A 1 304 ? -21.257 7.872 42.196 1.00 42.53 304 ALA A N 1
ATOM 2396 C CA . ALA A 1 304 ? -20.874 9.175 42.737 1.00 42.53 304 ALA A CA 1
ATOM 2397 C C . ALA A 1 304 ? -19.366 9.355 42.594 1.00 42.53 304 ALA A C 1
ATOM 2399 O O . ALA A 1 304 ? -18.598 9.009 43.491 1.00 42.53 304 ALA A O 1
ATOM 2400 N N . GLY A 1 305 ? -18.951 9.923 41.457 1.00 44.81 305 GLY A N 1
ATOM 2401 C CA . GLY A 1 305 ? -17.623 10.504 41.321 1.00 44.81 305 GLY A CA 1
ATOM 2402 C C . GLY A 1 305 ? -17.309 11.291 42.587 1.00 44.81 305 GLY A C 1
ATOM 2403 O O . GLY A 1 305 ? -18.092 12.153 42.985 1.00 44.81 305 GLY A O 1
ATOM 2404 N N . VAL A 1 306 ? -16.222 10.893 43.244 1.00 40.19 306 VAL A N 1
ATOM 2405 C CA . VAL A 1 306 ? -15.732 11.414 44.517 1.00 40.19 306 VAL A CA 1
ATOM 2406 C C . VAL A 1 306 ? -15.922 12.928 44.555 1.00 40.19 306 VAL A C 1
ATOM 2408 O O . VAL A 1 306 ? -15.145 13.685 43.974 1.00 40.19 306 VAL A O 1
ATOM 2411 N N . GLY A 1 307 ? -16.973 13.377 45.240 1.00 47.44 307 GLY A N 1
ATOM 2412 C CA . GLY A 1 307 ? -17.035 14.738 45.729 1.00 47.44 307 GLY A CA 1
ATOM 2413 C C . GLY A 1 307 ? -15.918 14.838 46.749 1.00 47.44 307 GLY A C 1
ATOM 2414 O O . GLY A 1 307 ? -16.073 14.348 47.865 1.00 47.44 307 GLY A O 1
ATOM 2415 N N . MET A 1 308 ? -14.769 15.373 46.336 1.00 51.66 308 MET A N 1
ATOM 2416 C CA . MET A 1 308 ? -13.673 15.714 47.233 1.00 51.66 308 MET A CA 1
ATOM 2417 C C . MET A 1 308 ? -14.202 16.735 48.243 1.00 51.66 308 MET A C 1
ATOM 2419 O O . MET A 1 308 ? -14.193 17.938 47.995 1.00 51.66 308 MET A O 1
ATOM 2423 N N . GLY A 1 309 ? -14.726 16.244 49.362 1.00 55.66 309 GLY A N 1
ATOM 2424 C CA . GLY A 1 309 ? -14.921 17.035 50.562 1.00 55.66 309 GLY A CA 1
ATOM 2425 C C . GLY A 1 309 ? -13.564 17.194 51.226 1.00 55.66 309 GLY A C 1
ATOM 2426 O O . GLY A 1 309 ? -12.904 16.193 51.504 1.00 55.66 309 GLY A O 1
ATOM 2427 N N . LEU A 1 310 ? -13.136 18.440 51.430 1.00 51.16 310 LEU A N 1
ATOM 2428 C CA . LEU A 1 310 ? -11.967 18.769 52.240 1.00 51.16 310 LEU A CA 1
ATOM 2429 C C . LEU A 1 310 ? -12.135 18.120 53.618 1.00 51.16 310 LEU A C 1
ATOM 2431 O O . LEU A 1 310 ? -13.022 18.497 54.381 1.00 51.16 310 LEU A O 1
ATOM 2435 N N . ILE A 1 311 ? -11.308 17.116 53.899 1.00 62.94 311 ILE A N 1
ATOM 2436 C CA . ILE A 1 311 ? -11.122 16.586 55.245 1.00 62.94 311 ILE A CA 1
ATOM 2437 C C . ILE A 1 311 ? -10.069 17.483 55.883 1.00 62.94 311 ILE A C 1
ATOM 2439 O O . ILE A 1 311 ? -8.913 17.477 55.461 1.00 62.94 311 ILE A O 1
ATOM 2443 N N . ASP A 1 312 ? -10.504 18.289 56.845 1.00 61.47 312 ASP A N 1
ATOM 2444 C CA . ASP A 1 312 ? -9.610 19.048 57.707 1.00 61.47 312 ASP A CA 1
ATOM 2445 C C . ASP A 1 312 ? -8.875 18.069 58.634 1.00 61.47 312 ASP A C 1
ATOM 2447 O O . ASP A 1 312 ? -9.502 17.288 59.353 1.00 61.47 312 ASP A O 1
ATOM 2451 N N . LEU A 1 313 ? -7.546 18.058 58.541 1.00 56.81 313 LEU A N 1
ATOM 2452 C CA . LEU A 1 313 ? -6.666 17.150 59.277 1.00 56.81 313 LEU A CA 1
ATOM 2453 C C . LEU A 1 313 ? -6.191 17.743 60.614 1.00 56.81 313 LEU A C 1
ATOM 2455 O O . LEU A 1 313 ? -5.440 17.076 61.319 1.00 56.81 313 LEU A O 1
ATOM 2459 N N . ASP A 1 314 ? -6.660 18.927 61.014 1.00 52.00 314 ASP A N 1
ATOM 2460 C CA . ASP A 1 314 ? -6.204 19.608 62.238 1.00 52.00 314 ASP A CA 1
ATOM 2461 C C . ASP A 1 314 ? -6.880 19.120 63.541 1.00 52.00 314 ASP A C 1
ATOM 2463 O O . ASP A 1 314 ? -6.909 19.829 64.547 1.00 52.00 314 ASP A O 1
ATOM 2467 N N . SER A 1 315 ? -7.430 17.902 63.576 1.00 50.88 315 SER A N 1
ATOM 2468 C CA . SER A 1 315 ? -8.070 17.366 64.795 1.00 50.88 315 SER A CA 1
ATOM 2469 C C . SER A 1 315 ? -7.762 15.901 65.134 1.00 50.88 315 SER A C 1
ATOM 2471 O O . SER A 1 315 ? -8.563 15.245 65.802 1.00 50.88 315 SER A O 1
ATOM 2473 N N . VAL A 1 316 ? -6.580 15.400 64.750 1.00 42.25 316 VAL A N 1
ATOM 2474 C CA . VAL A 1 316 ? -6.011 14.144 65.292 1.00 42.25 316 VAL A CA 1
ATOM 2475 C C . VAL A 1 316 ? -4.779 14.429 66.137 1.00 42.25 316 VAL A C 1
ATOM 2477 O O . VAL A 1 316 ? -3.892 15.160 65.646 1.00 42.25 316 VAL A O 1
#

pLDDT: mean 75.97, std 13.81, range [40.19, 94.31]

Mean predicted aligned error: 17.17 Å

Nearest PDB structures (foldseek):
  4cti-assembly2_B  TM=7.518E-01  e=4.965E-03  Archaeoglobus fulgidus
  1u89-assembly1_A  TM=4.673E-01  e=1.514E+00  Mus musculus
  7sqc-assembly1_W1  TM=1.889E-01  e=9.168E+00  Chlamydomonas reinhardtii

Secondary structure (DSSP, 8-state):
--SHHHHSS-SSHHHHHHHHHHHHHHHHHHHHHHHHHHH---S------HHHHHHHHHHHHHTS-GGGHHHHHHHHHHH-TTEEEEEESS--TTEEEPPSSSHHHHHHHHS-TT--EEEESS--SSS--SEEEE-TTSSEEEEEE--HHHHHHHHHHHHT--HHHHHHHHHHHHHHHHHHHHHHHHHHHHIIIIIHHHHHHHHHHHT--SSSS--PPPP--SSHHHHHHHHHHHHHHHHHHHHHHHHHHHHHHHHHHHHHHHHHHHHHHTT-S-HHHHHHHHHHHHHHHHHHHHHHHHHHTTSS---------TT-

Radius of gyration: 50.14 Å; Cα contacts (8 Å, |Δi|>4): 253; chains: 1; bounding box: 95×34×138 Å

Solvent-accessible surface area (backbone atoms only — not comparable to full-atom values): 17975 Å² total; per-residue (Å²): 141,75,65,71,68,56,75,75,49,53,58,39,58,68,53,41,52,50,51,49,52,49,50,52,49,52,49,50,51,47,42,50,49,48,45,49,68,73,66,51,91,62,88,79,69,77,78,67,48,66,44,54,55,51,28,52,51,51,52,56,44,58,74,39,58,79,92,49,31,69,57,49,48,54,55,49,32,69,78,37,69,53,42,46,78,44,82,35,79,58,81,64,87,58,45,41,76,46,58,95,56,38,41,55,31,55,23,32,72,66,44,56,99,85,49,48,38,26,30,47,81,51,82,27,87,77,71,66,31,61,37,32,35,52,40,95,86,67,29,22,46,33,35,17,72,73,39,73,78,58,49,52,57,49,50,43,48,37,64,72,54,59,59,80,53,53,57,51,48,55,50,49,50,54,41,50,50,51,50,51,54,53,51,50,53,51,51,54,48,47,42,61,70,52,50,50,49,50,53,52,51,50,56,53,59,73,64,52,67,96,62,90,86,74,77,75,72,62,76,71,57,74,34,52,62,53,26,50,50,30,52,51,49,47,50,51,50,54,51,50,52,53,51,53,52,51,52,53,54,50,52,52,51,52,52,53,54,49,52,54,51,53,52,50,49,56,60,56,45,69,73,47,86,51,65,72,60,28,54,52,54,51,53,51,53,53,49,50,51,51,53,51,51,52,51,50,50,56,76,54,44,82,76,51,77,79,75,83,69,87,76,81,74,92,80,120